Protein AF-A0AAU9NF54-F1 (afdb_monomer_lite)

Foldseek 3Di:
DDDDDDDDDDDDDDDDDDDDDDDDPCVVVDPDDDPPPPDDDDPDPDDPVRVVVVVVVVVVVVVVVCVVVVNDPCVCVDPVNVVVVVVDVVVPPPDDPDDPVRCVPPVVVVVVVVVVVVVVVVVVCCVPPVVVLVVLVVCLVCLVVVLVCLPDPVNVPDPLCPDPVVVVVNVLSPDPPPNSVVSVLSNLLCVLVVVLVCLVPPPPAPNLLCNVVSLVVSLVSSCVSVVNPCVSCVVVVVVSVVCCVPPPDALSSLLSPLQQLVQLVDPPHDPPVSSVVSNVVCCVVPHDPVVSVVVVVVSVCSSVCHDPSVDPVNVVCSVPDHPPDD

Structure (mmCIF, N/CA/C/O backbone):
data_AF-A0AAU9NF54-F1
#
_entry.id   AF-A0AAU9NF54-F1
#
loop_
_atom_site.group_PDB
_atom_site.id
_atom_site.type_symbol
_atom_site.label_atom_id
_atom_site.label_alt_id
_atom_site.label_comp_id
_atom_site.label_asym_id
_atom_site.label_entity_id
_atom_site.label_seq_id
_atom_site.pdbx_PDB_ins_code
_atom_site.Cartn_x
_atom_site.Cartn_y
_atom_site.Cartn_z
_atom_site.occupancy
_atom_site.B_iso_or_equiv
_atom_site.auth_seq_id
_atom_site.auth_comp_id
_atom_site.auth_asym_id
_atom_site.auth_atom_id
_atom_site.pdbx_PDB_model_num
ATOM 1 N N . MET A 1 1 ? 54.682 1.231 -80.381 1.00 36.25 1 MET A N 1
ATOM 2 C CA . MET A 1 1 ? 55.565 0.302 -81.114 1.00 36.25 1 MET A CA 1
ATOM 3 C C . MET A 1 1 ? 56.529 -0.305 -80.118 1.00 36.25 1 MET A C 1
ATOM 5 O O . MET A 1 1 ? 57.012 0.402 -79.247 1.00 36.25 1 MET A O 1
ATOM 9 N N . SER A 1 2 ? 56.650 -1.621 -80.204 1.00 30.70 2 SER A N 1
ATOM 10 C CA . SER A 1 2 ? 57.245 -2.558 -79.255 1.00 30.70 2 SER A CA 1
ATOM 11 C C . SER A 1 2 ? 58.690 -2.253 -78.864 1.00 30.70 2 SER A C 1
ATOM 13 O O . SER A 1 2 ? 59.442 -1.744 -79.685 1.00 30.70 2 SER A O 1
ATOM 15 N N . ASN A 1 3 ? 59.094 -2.695 -77.668 1.00 27.20 3 ASN A N 1
ATOM 16 C CA . ASN A 1 3 ? 60.349 -3.428 -77.522 1.00 27.20 3 ASN A CA 1
ATOM 17 C C . ASN A 1 3 ? 60.327 -4.381 -76.323 1.00 27.20 3 ASN A C 1
ATOM 19 O O . ASN A 1 3 ? 59.821 -4.070 -75.248 1.00 27.20 3 ASN A O 1
ATOM 23 N N . ASN A 1 4 ? 60.857 -5.568 -76.600 1.00 28.16 4 ASN A N 1
ATOM 24 C CA . ASN A 1 4 ? 60.892 -6.772 -75.786 1.00 28.16 4 ASN A CA 1
ATOM 25 C C . ASN A 1 4 ? 62.212 -6.871 -74.990 1.00 28.16 4 ASN A C 1
ATOM 27 O O . ASN A 1 4 ? 63.266 -6.493 -75.492 1.00 28.16 4 ASN A O 1
ATOM 31 N N . THR A 1 5 ? 62.106 -7.503 -73.813 1.00 31.62 5 THR A N 1
ATOM 32 C CA . THR A 1 5 ? 63.037 -8.476 -73.182 1.00 31.62 5 THR A CA 1
ATOM 33 C C . THR A 1 5 ? 64.440 -8.045 -72.713 1.00 31.62 5 THR A C 1
ATOM 35 O O . THR A 1 5 ? 65.327 -7.841 -73.529 1.00 31.62 5 THR A O 1
ATOM 38 N N . HIS A 1 6 ? 64.717 -8.103 -71.398 1.00 31.86 6 HIS A N 1
ATOM 39 C CA . HIS A 1 6 ? 65.200 -9.327 -70.721 1.00 31.86 6 HIS A CA 1
ATOM 40 C C . HIS A 1 6 ? 65.362 -9.167 -69.189 1.00 31.86 6 HIS A C 1
ATOM 42 O O . HIS A 1 6 ? 66.102 -8.328 -68.693 1.00 31.86 6 HIS A O 1
ATOM 48 N N . ASN A 1 7 ? 64.642 -10.042 -68.485 1.00 27.97 7 ASN A N 1
ATOM 49 C CA . ASN A 1 7 ? 64.881 -10.729 -67.208 1.00 27.97 7 ASN A CA 1
ATOM 50 C C . ASN A 1 7 ? 66.197 -10.483 -66.423 1.00 27.97 7 ASN A C 1
ATOM 52 O O . ASN A 1 7 ? 67.272 -10.832 -66.907 1.00 27.97 7 ASN A O 1
ATOM 56 N N . VAL A 1 8 ? 66.070 -10.122 -65.136 1.00 31.22 8 VAL A N 1
ATOM 57 C CA . VAL A 1 8 ? 66.923 -10.624 -64.037 1.00 31.22 8 VAL A CA 1
ATOM 58 C C . VAL A 1 8 ? 66.025 -10.956 -62.838 1.00 31.22 8 VAL A C 1
ATOM 60 O O . VAL A 1 8 ? 65.107 -10.215 -62.500 1.00 31.22 8 VAL A O 1
ATOM 63 N N . MET A 1 9 ? 66.286 -12.127 -62.259 1.00 28.69 9 MET A N 1
ATOM 64 C CA . MET A 1 9 ? 65.539 -12.814 -61.208 1.00 28.69 9 MET A CA 1
ATOM 65 C C . MET A 1 9 ? 65.470 -12.047 -59.880 1.00 28.69 9 MET A C 1
ATOM 67 O O . MET A 1 9 ? 66.444 -11.440 -59.445 1.00 28.69 9 MET A O 1
ATOM 71 N N . GLY A 1 10 ? 64.342 -12.200 -59.187 1.00 26.95 10 GLY A N 1
ATOM 72 C CA . GLY A 1 10 ? 64.149 -11.803 -57.795 1.00 26.95 10 GLY A CA 1
ATOM 73 C C . GLY A 1 10 ? 62.783 -12.271 -57.306 1.00 26.95 10 GLY A C 1
ATOM 74 O O . GLY A 1 10 ? 61.796 -11.554 -57.424 1.00 26.95 10 GLY A O 1
ATOM 75 N N . ALA A 1 11 ? 62.718 -13.515 -56.837 1.00 27.83 11 ALA A N 1
ATOM 76 C CA . ALA A 1 11 ? 61.522 -14.132 -56.283 1.00 27.83 11 ALA A CA 1
ATOM 77 C C . ALA A 1 11 ? 61.106 -13.470 -54.956 1.00 27.83 11 ALA A C 1
ATOM 79 O O . ALA A 1 11 ? 61.932 -13.344 -54.056 1.00 27.83 11 ALA A O 1
ATOM 80 N N . ASN A 1 12 ? 59.834 -13.070 -54.849 1.00 26.73 12 ASN A N 1
ATOM 81 C CA . ASN A 1 12 ? 58.909 -13.406 -53.752 1.00 26.73 12 ASN A CA 1
ATOM 82 C C . ASN A 1 12 ? 57.673 -12.496 -53.798 1.00 26.73 12 ASN A C 1
ATOM 84 O O . ASN A 1 12 ? 57.682 -11.366 -53.317 1.00 26.73 12 ASN A O 1
ATOM 88 N N . SER A 1 13 ? 56.581 -13.023 -54.352 1.00 28.31 13 SER A N 1
ATOM 89 C CA . SER A 1 13 ? 55.233 -12.482 -54.194 1.00 28.31 13 SER A CA 1
ATOM 90 C C . SER A 1 13 ? 54.514 -13.249 -53.083 1.00 28.31 13 SER A C 1
ATOM 92 O O . SER A 1 13 ? 54.152 -14.410 -53.274 1.00 28.31 13 SER A O 1
ATOM 94 N N . SER A 1 14 ? 54.286 -12.600 -51.945 1.00 28.20 14 SER A N 1
ATOM 95 C CA . SER A 1 14 ? 53.371 -13.080 -50.904 1.00 28.20 14 SER A CA 1
ATOM 96 C C . SER A 1 14 ? 51.984 -12.465 -51.131 1.00 28.20 14 SER A C 1
ATOM 98 O O . SER A 1 14 ? 51.883 -11.237 -51.113 1.00 28.20 14 SER A O 1
ATOM 100 N N . PRO A 1 15 ? 50.906 -13.250 -51.319 1.00 30.77 15 PRO A N 1
ATOM 101 C CA . PRO A 1 15 ? 49.547 -12.740 -51.216 1.00 30.77 15 PRO A CA 1
ATOM 102 C C . PRO A 1 15 ? 49.101 -12.690 -49.750 1.00 30.77 15 PRO A C 1
ATOM 104 O O . PRO A 1 15 ? 49.478 -13.518 -48.921 1.00 30.77 15 PRO A O 1
ATOM 107 N N . SER A 1 16 ? 48.280 -11.688 -49.454 1.00 31.77 16 SER A N 1
ATOM 108 C CA . SER A 1 16 ? 47.700 -11.368 -48.155 1.00 31.77 16 SER A CA 1
ATOM 109 C C . SER A 1 16 ? 46.808 -12.484 -47.601 1.00 31.77 16 SER A C 1
ATOM 111 O O . SER A 1 16 ? 45.851 -12.921 -48.239 1.00 31.77 16 SER A O 1
ATOM 113 N N . VAL A 1 17 ? 47.077 -12.899 -46.360 1.00 30.39 17 VAL A N 1
ATOM 114 C CA . VAL A 1 17 ? 46.200 -13.795 -45.596 1.00 30.39 17 VAL A CA 1
ATOM 115 C C . VAL A 1 17 ? 45.344 -12.968 -44.642 1.00 30.39 17 VAL A C 1
ATOM 117 O O . VAL A 1 17 ? 45.838 -12.284 -43.749 1.00 30.39 17 VAL A O 1
ATOM 120 N N . SER A 1 18 ? 44.034 -13.049 -44.867 1.00 29.16 18 SER A N 1
ATOM 121 C CA . SER A 1 18 ? 42.971 -12.600 -43.973 1.00 29.16 18 SER A CA 1
ATOM 122 C C . SER A 1 18 ? 43.059 -13.339 -42.634 1.00 29.16 18 SER A C 1
ATOM 124 O O . SER A 1 18 ? 42.965 -14.564 -42.583 1.00 29.16 18 SER A O 1
ATOM 126 N N . THR A 1 19 ? 43.213 -12.599 -41.539 1.00 33.84 19 THR A N 1
ATOM 127 C CA . THR A 1 19 ? 43.185 -13.125 -40.172 1.00 33.84 19 THR A CA 1
ATOM 128 C C . THR A 1 19 ? 41.742 -13.386 -39.728 1.00 33.84 19 THR A C 1
ATOM 130 O O . THR A 1 19 ? 41.138 -12.616 -38.984 1.00 33.84 19 THR A O 1
ATOM 133 N N . LYS A 1 20 ? 41.163 -14.503 -40.187 1.00 38.22 20 LYS A N 1
ATOM 134 C CA . LYS A 1 20 ? 40.018 -15.130 -39.510 1.00 38.22 20 LYS A CA 1
ATOM 135 C C . LYS A 1 20 ? 40.526 -15.883 -38.278 1.00 38.22 20 LYS A C 1
ATOM 137 O O . LYS A 1 20 ? 41.450 -16.677 -38.395 1.00 38.22 20 LYS A O 1
ATOM 142 N N . GLY A 1 21 ? 39.896 -15.587 -37.139 1.00 37.44 21 GLY A N 1
ATOM 143 C CA . GLY A 1 21 ? 39.980 -16.228 -35.820 1.00 37.44 21 GLY A CA 1
ATOM 144 C C . GLY A 1 21 ? 41.038 -17.313 -35.635 1.00 37.44 21 GLY A C 1
ATOM 145 O O . GLY A 1 21 ? 40.884 -18.428 -36.126 1.00 37.44 21 GLY A O 1
ATOM 146 N N . VAL A 1 22 ? 42.063 -16.993 -34.847 1.00 37.16 22 VAL A N 1
ATOM 147 C CA . VAL A 1 22 ? 43.011 -17.966 -34.299 1.00 37.16 22 VAL A CA 1
ATOM 148 C C . VAL A 1 22 ? 42.222 -18.964 -33.444 1.00 37.16 22 VAL A C 1
ATOM 150 O O . VAL A 1 22 ? 41.840 -18.658 -32.317 1.00 37.16 22 VAL A O 1
ATOM 153 N N . ARG A 1 23 ? 41.922 -20.133 -34.018 1.00 50.53 23 ARG A N 1
ATOM 154 C CA . ARG A 1 23 ? 41.426 -21.313 -33.299 1.00 50.53 23 ARG A CA 1
ATOM 155 C C . ARG A 1 23 ? 42.583 -21.902 -32.493 1.00 50.53 23 ARG A C 1
ATOM 157 O O . ARG A 1 23 ? 43.713 -21.947 -32.981 1.00 50.53 23 ARG A O 1
ATOM 164 N N . GLY A 1 24 ? 42.317 -22.261 -31.242 1.00 46.94 24 GLY A N 1
ATOM 165 C CA . GLY A 1 24 ? 43.344 -22.688 -30.295 1.00 46.94 24 GLY A CA 1
ATOM 166 C C . GLY A 1 24 ? 43.894 -24.078 -30.614 1.00 46.94 24 GLY A C 1
ATOM 167 O O . GLY A 1 24 ? 43.238 -24.896 -31.250 1.00 46.94 24 GLY A O 1
ATOM 168 N N . LEU A 1 25 ? 45.099 -24.367 -30.113 1.00 42.88 25 LEU A N 1
ATOM 169 C CA . LEU A 1 25 ? 45.828 -25.627 -30.329 1.00 42.88 25 LEU A CA 1
ATOM 170 C C . LEU A 1 25 ? 45.082 -26.884 -29.826 1.00 42.88 25 LEU A C 1
ATOM 172 O O . LEU A 1 25 ? 45.449 -27.999 -30.182 1.00 42.88 25 LEU A O 1
ATOM 176 N N . ILE A 1 26 ? 44.059 -26.705 -28.984 1.00 44.84 26 ILE A N 1
ATOM 177 C CA . ILE A 1 26 ? 43.291 -27.787 -28.357 1.00 44.84 26 ILE A CA 1
ATOM 178 C C . ILE A 1 26 ? 42.163 -28.310 -29.262 1.00 44.84 26 ILE A C 1
ATOM 180 O O . ILE A 1 26 ? 41.802 -29.480 -29.163 1.00 44.84 26 ILE A O 1
ATOM 184 N N . ASP A 1 27 ? 41.671 -27.486 -30.196 1.00 49.12 27 ASP A N 1
ATOM 185 C CA . ASP A 1 27 ? 40.554 -27.839 -31.087 1.00 49.12 27 ASP A CA 1
ATOM 186 C C . ASP A 1 27 ? 40.968 -28.862 -32.158 1.00 49.12 27 ASP A C 1
ATOM 188 O O . ASP A 1 27 ? 40.124 -29.538 -32.735 1.00 49.12 27 ASP A O 1
ATOM 192 N N . HIS A 1 28 ? 42.274 -29.023 -32.402 1.00 47.72 28 HIS A N 1
ATOM 193 C CA . HIS A 1 28 ? 42.807 -30.038 -33.317 1.00 47.72 28 HIS A CA 1
ATOM 194 C C . HIS A 1 28 ? 42.804 -31.458 -32.725 1.00 47.72 28 HIS A C 1
ATOM 196 O O . HIS A 1 28 ? 43.010 -32.421 -33.455 1.00 47.72 28 HIS A O 1
ATOM 202 N N . TYR A 1 29 ? 42.572 -31.594 -31.415 1.00 43.75 29 TYR A N 1
ATOM 203 C CA . TYR A 1 29 ? 42.553 -32.883 -30.712 1.00 43.75 29 TYR A CA 1
ATOM 204 C C . TYR A 1 29 ? 41.141 -33.351 -30.330 1.00 43.75 29 TYR A C 1
ATOM 206 O O . TYR A 1 29 ? 40.996 -34.436 -29.772 1.00 43.75 29 TYR A O 1
ATOM 214 N N . MET A 1 30 ? 40.108 -32.555 -30.624 1.00 39.78 30 MET A N 1
ATOM 215 C CA . MET A 1 30 ? 38.719 -32.799 -30.217 1.00 39.78 30 MET A CA 1
ATOM 216 C C . MET A 1 30 ? 37.770 -32.851 -31.424 1.00 39.78 30 MET A C 1
ATOM 218 O O . MET A 1 30 ? 36.677 -32.288 -31.390 1.00 39.78 30 MET A O 1
ATOM 222 N N . GLU A 1 31 ? 38.160 -33.531 -32.505 1.00 41.22 31 GLU A N 1
ATOM 223 C CA . GLU A 1 31 ? 37.186 -33.924 -33.528 1.00 41.22 31 GLU A CA 1
ATOM 224 C C . GLU A 1 31 ? 36.331 -35.073 -32.977 1.00 41.22 31 GLU A C 1
ATOM 226 O O . GLU A 1 31 ? 36.715 -36.241 -33.004 1.00 41.22 31 GLU A O 1
ATOM 231 N N . ILE A 1 32 ? 35.169 -34.727 -32.420 1.00 43.75 32 ILE A N 1
ATOM 232 C CA . ILE A 1 32 ? 34.117 -35.695 -32.104 1.00 43.75 32 ILE A CA 1
ATOM 233 C C . ILE A 1 32 ? 33.455 -36.075 -33.438 1.00 43.75 32 ILE A C 1
ATOM 235 O O . ILE A 1 32 ? 32.948 -35.178 -34.117 1.00 43.75 32 ILE A O 1
ATOM 239 N N . PRO A 1 33 ? 33.432 -37.359 -33.838 1.00 37.03 33 PRO A N 1
ATOM 240 C CA . PRO A 1 33 ? 32.727 -37.772 -35.043 1.00 37.03 33 PRO A CA 1
ATOM 241 C C . PRO A 1 33 ? 31.233 -37.477 -34.880 1.00 37.03 33 PRO A C 1
ATOM 243 O O . PRO A 1 33 ? 30.594 -37.969 -33.949 1.00 37.03 33 PRO A O 1
ATOM 246 N N . LEU A 1 34 ? 30.678 -36.656 -35.770 1.00 38.72 34 LEU A N 1
ATOM 247 C CA . LEU A 1 34 ? 29.236 -36.586 -35.963 1.00 38.72 34 LEU A CA 1
ATOM 248 C C . LEU A 1 34 ? 28.841 -37.848 -36.738 1.00 38.72 34 LEU A C 1
ATOM 250 O O . LEU A 1 34 ? 29.147 -37.961 -37.923 1.00 38.72 34 LEU A O 1
ATOM 254 N N . ASP A 1 35 ? 28.216 -38.812 -36.062 1.00 40.09 35 ASP A N 1
ATOM 255 C CA . ASP A 1 35 ? 27.581 -39.946 -36.734 1.00 40.09 35 ASP A CA 1
ATOM 256 C C . ASP A 1 35 ? 26.364 -39.429 -37.523 1.00 40.09 35 ASP A C 1
ATOM 258 O O . ASP A 1 35 ? 25.290 -39.195 -36.963 1.00 40.09 35 ASP A O 1
ATOM 262 N N . ASP A 1 36 ? 26.534 -39.243 -38.833 1.00 43.06 36 ASP A N 1
ATOM 263 C CA . ASP A 1 36 ? 25.439 -39.063 -39.792 1.00 43.06 36 ASP A CA 1
ATOM 264 C C . ASP A 1 36 ? 24.719 -40.412 -39.992 1.00 43.06 36 ASP A C 1
ATOM 266 O O . ASP A 1 36 ? 24.946 -41.131 -40.966 1.00 43.06 36 ASP A O 1
ATOM 270 N N . ASP A 1 37 ? 23.837 -40.786 -39.061 1.00 43.91 37 ASP A N 1
ATOM 271 C CA . ASP A 1 37 ? 22.961 -41.950 -39.240 1.00 43.91 37 ASP A CA 1
ATOM 272 C C . ASP A 1 37 ? 21.717 -41.554 -40.058 1.00 43.91 37 ASP A C 1
ATOM 274 O O . ASP A 1 37 ? 20.646 -41.234 -39.533 1.00 43.91 37 ASP A O 1
ATOM 278 N N . GLN A 1 38 ? 21.856 -41.555 -41.387 1.00 42.25 38 GLN A N 1
ATOM 279 C CA . GLN A 1 38 ? 20.732 -41.522 -42.330 1.00 42.25 38 GLN A CA 1
ATOM 280 C C . GLN A 1 38 ? 20.051 -42.900 -42.395 1.00 42.25 38 GLN A C 1
ATOM 282 O O . GLN A 1 38 ? 20.120 -43.616 -43.392 1.00 42.25 38 GLN A O 1
ATOM 287 N N . GLY A 1 39 ? 19.361 -43.272 -41.317 1.00 38.94 39 GLY A N 1
ATOM 288 C CA . GLY A 1 39 ? 18.521 -44.466 -41.242 1.00 38.94 39 GLY A CA 1
ATOM 289 C C . GLY A 1 39 ? 17.032 -44.126 -41.334 1.00 38.94 39 GLY A C 1
ATOM 290 O O . GLY A 1 39 ? 16.445 -43.560 -40.410 1.00 38.94 39 GLY A O 1
ATOM 291 N N . THR A 1 40 ? 16.372 -44.503 -42.431 1.00 38.41 40 THR A N 1
ATOM 292 C CA . THR A 1 40 ? 14.911 -44.405 -42.584 1.00 38.41 40 THR A CA 1
ATOM 293 C C . THR A 1 40 ? 14.222 -45.399 -41.639 1.00 38.41 40 THR A C 1
ATOM 295 O O . THR A 1 40 ? 13.995 -46.552 -41.987 1.00 38.41 40 THR A O 1
ATOM 298 N N . ILE A 1 41 ? 13.885 -44.982 -40.414 1.00 44.88 41 ILE A N 1
ATOM 299 C CA . ILE A 1 41 ? 13.105 -45.827 -39.496 1.00 44.88 41 ILE A CA 1
ATOM 300 C C . ILE A 1 41 ? 11.622 -45.694 -39.854 1.00 44.88 41 ILE A C 1
ATOM 302 O O . ILE A 1 41 ? 10.988 -44.689 -39.511 1.00 44.88 41 ILE A O 1
ATOM 306 N N . THR A 1 42 ? 11.087 -46.715 -40.529 1.00 40.34 42 THR A N 1
ATOM 307 C CA . THR A 1 42 ? 9.651 -47.019 -40.606 1.00 40.34 42 THR A CA 1
ATOM 308 C C . THR A 1 42 ? 9.085 -47.222 -39.202 1.00 40.34 42 THR A C 1
ATOM 310 O O . THR A 1 42 ? 9.768 -47.754 -38.330 1.00 40.34 42 THR A O 1
ATOM 313 N N . VAL A 1 43 ? 7.841 -46.790 -38.973 1.00 46.62 43 VAL A N 1
ATOM 314 C CA . VAL A 1 43 ? 7.153 -46.850 -37.670 1.00 46.62 43 VAL A CA 1
ATOM 315 C C . VAL A 1 43 ? 6.850 -48.306 -37.278 1.00 46.62 43 VAL A C 1
ATOM 317 O O . VAL A 1 43 ? 5.715 -48.767 -37.345 1.00 46.62 43 VAL A O 1
ATOM 320 N N . GLU A 1 44 ? 7.867 -49.055 -36.863 1.00 49.91 44 GLU A N 1
ATOM 321 C CA . GLU A 1 44 ? 7.702 -50.273 -36.073 1.00 49.91 44 GLU A CA 1
ATOM 322 C C . GLU A 1 44 ? 7.588 -49.889 -34.593 1.00 49.91 44 GLU A C 1
ATOM 324 O O . GLU A 1 44 ? 8.333 -49.046 -34.088 1.00 49.91 44 GLU A O 1
ATOM 329 N N . LYS A 1 45 ? 6.631 -50.490 -33.872 1.00 53.81 45 LYS A N 1
ATOM 330 C CA . LYS A 1 45 ? 6.429 -50.236 -32.437 1.00 53.81 45 LYS A CA 1
ATOM 331 C C . LYS A 1 45 ? 7.716 -50.552 -31.662 1.00 53.81 45 LYS A C 1
ATOM 333 O O . LYS A 1 45 ? 8.115 -51.706 -31.533 1.00 53.81 45 LYS A O 1
ATOM 338 N N . MET A 1 46 ? 8.348 -49.508 -31.131 1.00 62.19 46 MET A N 1
ATOM 339 C CA . MET A 1 46 ? 9.632 -49.583 -30.438 1.00 62.19 46 MET A CA 1
ATOM 340 C C . MET A 1 46 ? 9.515 -50.377 -29.127 1.00 62.19 46 MET A C 1
ATOM 342 O O . MET A 1 46 ? 8.671 -50.086 -28.282 1.00 62.19 46 MET A O 1
ATOM 346 N N . THR A 1 47 ? 10.378 -51.378 -28.934 1.00 66.31 47 THR A N 1
ATOM 347 C CA . THR A 1 47 ? 10.434 -52.159 -27.683 1.00 66.31 47 THR A CA 1
ATOM 348 C C . THR A 1 47 ? 10.829 -51.276 -26.483 1.00 66.31 47 THR A C 1
ATOM 350 O O . THR A 1 47 ? 11.645 -50.366 -26.669 1.00 66.31 47 THR A O 1
ATOM 353 N N . PRO A 1 48 ? 10.379 -51.569 -25.244 1.00 66.56 48 PRO A N 1
ATOM 354 C CA . PRO A 1 48 ? 10.683 -50.755 -24.057 1.00 66.56 48 PRO A CA 1
ATOM 355 C C . PRO A 1 48 ? 12.182 -50.533 -23.788 1.00 66.56 48 PRO A C 1
ATOM 357 O O . PRO A 1 48 ? 12.580 -49.453 -23.352 1.00 66.56 48 PRO A O 1
ATOM 360 N N . ALA A 1 49 ? 13.029 -51.525 -24.088 1.00 68.06 49 ALA A N 1
ATOM 361 C CA . ALA A 1 49 ? 14.481 -51.424 -23.926 1.00 68.06 49 ALA A CA 1
ATOM 362 C C . ALA A 1 49 ? 15.105 -50.398 -24.892 1.00 68.06 49 ALA A C 1
ATOM 364 O O . ALA A 1 49 ? 15.828 -49.503 -24.456 1.00 68.06 49 ALA A O 1
ATOM 365 N N . LYS A 1 50 ? 14.738 -50.455 -26.181 1.00 73.00 50 LYS A N 1
ATOM 366 C CA . LYS A 1 50 ? 15.166 -49.478 -27.199 1.00 73.00 50 LYS A CA 1
ATOM 367 C C . LYS A 1 50 ? 14.627 -48.070 -26.916 1.00 73.00 50 LYS A C 1
ATOM 369 O O . LYS A 1 50 ? 15.328 -47.089 -27.136 1.00 73.00 50 LYS A O 1
ATOM 374 N N . ALA A 1 51 ? 13.414 -47.958 -26.365 1.00 75.44 51 ALA A N 1
ATOM 375 C CA . ALA A 1 51 ? 12.837 -46.681 -25.933 1.00 75.44 51 ALA A CA 1
ATOM 376 C C . ALA A 1 51 ? 13.629 -46.019 -24.800 1.00 75.44 51 ALA A C 1
ATOM 378 O O . ALA A 1 51 ? 13.892 -44.816 -24.847 1.00 75.44 51 ALA A O 1
ATOM 379 N N . LYS A 1 52 ? 14.060 -46.806 -23.810 1.00 80.25 52 LYS A N 1
ATOM 380 C CA . LYS A 1 52 ? 14.910 -46.320 -22.719 1.00 80.25 52 LYS A CA 1
ATOM 381 C C . LYS A 1 52 ? 16.279 -45.866 -23.226 1.00 80.25 52 LYS A C 1
ATOM 383 O O . LYS A 1 52 ? 16.764 -44.821 -22.806 1.00 80.25 52 LYS A O 1
ATOM 388 N N . GLU A 1 53 ? 16.880 -46.621 -24.139 1.00 84.12 53 GLU A N 1
ATOM 389 C CA . GLU A 1 53 ? 18.176 -46.278 -24.725 1.00 84.12 53 GLU A CA 1
ATOM 390 C C . GLU A 1 53 ? 18.111 -44.992 -25.558 1.00 84.12 53 GLU A C 1
ATOM 392 O O . GLU A 1 53 ? 18.906 -44.079 -25.343 1.00 84.12 53 GLU A O 1
ATOM 397 N N . HIS A 1 54 ? 17.110 -44.865 -26.433 1.00 81.00 54 HIS A N 1
ATOM 398 C CA . HIS A 1 54 ? 16.892 -43.651 -27.220 1.00 81.00 54 HIS A CA 1
ATOM 399 C C . HIS A 1 54 ? 16.648 -42.431 -26.323 1.00 81.00 54 HIS A C 1
ATOM 401 O O . HIS A 1 54 ? 17.225 -41.367 -26.538 1.00 81.00 54 HIS A O 1
ATOM 407 N N . ARG A 1 55 ? 15.839 -42.586 -25.265 1.00 88.00 55 ARG A N 1
ATOM 408 C CA . ARG A 1 55 ? 15.632 -41.532 -24.264 1.00 88.00 55 ARG A CA 1
ATOM 409 C C . ARG A 1 55 ? 16.950 -41.115 -23.612 1.00 88.00 55 ARG A C 1
ATOM 411 O O . ARG A 1 55 ? 17.183 -39.925 -23.444 1.00 88.00 55 ARG A O 1
ATOM 418 N N . ASN A 1 56 ? 17.799 -42.072 -23.243 1.00 91.31 56 ASN A N 1
ATOM 419 C CA . ASN A 1 56 ? 19.079 -41.771 -22.610 1.00 91.31 56 ASN A CA 1
ATOM 420 C C . ASN A 1 56 ? 20.000 -40.970 -23.536 1.00 91.31 56 ASN A C 1
ATOM 422 O O . ASN A 1 56 ? 20.619 -40.025 -23.061 1.00 91.31 56 ASN A O 1
ATOM 426 N N . ARG A 1 57 ? 20.047 -41.293 -24.836 1.00 90.06 57 ARG A N 1
ATOM 427 C CA . ARG A 1 57 ? 20.828 -40.521 -25.820 1.00 90.06 57 ARG A CA 1
ATOM 428 C C . ARG A 1 57 ? 20.349 -39.069 -25.903 1.00 90.06 57 ARG A C 1
ATOM 430 O O . ARG A 1 57 ? 21.137 -38.164 -25.667 1.00 90.06 57 ARG A O 1
ATOM 437 N N . VAL A 1 58 ? 19.041 -38.854 -26.069 1.00 89.94 58 VAL A N 1
ATOM 438 C CA . VAL A 1 58 ? 18.450 -37.501 -26.088 1.00 89.94 58 VAL A CA 1
ATOM 439 C C . VAL A 1 58 ? 18.749 -36.734 -24.793 1.00 89.94 58 VAL A C 1
ATOM 441 O O . VAL A 1 58 ? 19.106 -35.559 -24.827 1.00 89.94 58 VAL A O 1
ATOM 444 N N . CYS A 1 59 ? 18.634 -37.387 -23.632 1.00 92.94 59 CYS A N 1
ATOM 445 C CA . CYS A 1 59 ? 18.960 -36.757 -22.353 1.00 92.94 59 CYS A CA 1
ATOM 446 C C . CYS A 1 59 ? 20.450 -36.403 -22.221 1.00 92.94 59 CYS A C 1
ATOM 448 O O . CYS A 1 59 ? 20.761 -35.387 -21.600 1.00 92.94 59 CYS A O 1
ATOM 450 N N . LEU A 1 60 ? 21.359 -37.206 -22.784 1.00 94.19 60 LEU A N 1
ATOM 451 C CA . LEU A 1 60 ? 22.792 -36.902 -22.798 1.00 94.19 60 LEU A CA 1
ATOM 452 C C . LEU A 1 60 ? 23.094 -35.669 -23.652 1.00 94.19 60 LEU A C 1
ATOM 454 O O . LEU A 1 60 ? 23.848 -34.812 -23.200 1.00 94.19 60 LEU A O 1
ATOM 458 N N . ASP A 1 61 ? 22.477 -35.537 -24.826 1.00 94.25 61 ASP A N 1
ATOM 459 C CA . ASP A 1 61 ? 22.695 -34.378 -25.704 1.00 94.25 61 ASP A CA 1
ATOM 460 C C . ASP A 1 61 ? 22.133 -33.086 -25.099 1.00 94.25 61 ASP A C 1
ATOM 462 O O . ASP A 1 61 ? 22.788 -32.043 -25.122 1.00 94.25 61 ASP A O 1
ATOM 466 N N . ILE A 1 62 ? 20.968 -33.166 -24.445 1.00 94.12 62 ILE A N 1
ATOM 467 C CA . ILE A 1 62 ? 20.443 -32.063 -23.627 1.00 94.12 62 ILE A CA 1
ATOM 468 C C . ILE A 1 62 ? 21.443 -31.701 -22.519 1.00 94.12 62 ILE A C 1
ATOM 470 O O . ILE A 1 62 ? 21.745 -30.525 -22.330 1.00 94.12 62 ILE A O 1
ATOM 474 N N . GLY A 1 63 ? 21.976 -32.693 -21.799 1.00 92.38 63 GLY A N 1
ATOM 475 C CA . GLY A 1 63 ? 22.961 -32.473 -20.738 1.00 92.38 63 GLY A CA 1
ATOM 476 C C . GLY A 1 63 ? 24.235 -31.790 -21.242 1.00 92.38 63 GLY A C 1
ATOM 477 O O . GLY A 1 63 ? 24.678 -30.812 -20.643 1.00 92.38 63 GLY A O 1
ATOM 478 N N . ARG A 1 64 ? 24.781 -32.240 -22.379 1.00 95.94 64 ARG A N 1
ATOM 479 C CA . ARG A 1 64 ? 25.945 -31.617 -23.034 1.00 95.94 64 ARG A CA 1
ATOM 480 C C . ARG A 1 64 ? 25.694 -30.150 -23.358 1.00 95.94 64 ARG A C 1
ATOM 482 O O . ARG A 1 64 ? 26.502 -29.312 -22.978 1.00 95.94 64 ARG A O 1
ATOM 489 N N . CYS A 1 65 ? 24.536 -29.830 -23.937 1.00 93.25 65 CYS A N 1
ATOM 490 C CA . CYS A 1 65 ? 24.151 -28.448 -24.221 1.00 93.25 65 CYS A CA 1
ATOM 491 C C . CYS A 1 65 ? 24.155 -27.569 -22.955 1.00 93.25 65 CYS A C 1
ATOM 493 O O . CYS A 1 65 ? 24.645 -26.439 -22.996 1.00 93.25 65 CYS A O 1
ATOM 495 N N . PHE A 1 66 ? 23.676 -28.089 -21.815 1.00 92.81 66 PHE A N 1
ATOM 496 C CA . PHE A 1 66 ? 23.732 -27.374 -20.533 1.00 92.81 66 PHE A CA 1
ATOM 497 C C . PHE A 1 66 ? 25.163 -27.116 -20.068 1.00 92.81 66 PHE A C 1
ATOM 499 O O . PHE A 1 66 ? 25.466 -26.003 -19.638 1.00 92.81 66 PHE A O 1
ATOM 506 N N . TYR A 1 67 ? 26.034 -28.120 -20.155 1.00 89.94 67 TYR A N 1
ATOM 507 C CA . TYR A 1 67 ? 27.420 -27.997 -19.710 1.00 89.94 67 TYR A CA 1
ATOM 508 C C . TYR A 1 67 ? 28.232 -27.050 -20.600 1.00 89.94 67 TYR A C 1
ATOM 510 O O . TYR A 1 67 ? 28.940 -26.193 -20.079 1.00 89.94 67 TYR A O 1
ATOM 518 N N . GLU A 1 68 ? 28.090 -27.156 -21.921 1.00 91.94 68 GLU A N 1
ATOM 519 C CA . GLU A 1 68 ? 28.835 -26.343 -22.890 1.00 91.94 68 GLU A CA 1
ATOM 520 C C . GLU A 1 68 ? 28.434 -24.865 -22.854 1.00 91.94 68 GLU A C 1
ATOM 522 O O . GLU A 1 68 ? 29.290 -23.991 -22.965 1.00 91.94 68 GLU A O 1
ATOM 527 N N . ASN A 1 69 ? 27.145 -24.572 -22.651 1.00 86.94 69 ASN A N 1
ATOM 528 C CA . ASN A 1 69 ? 26.627 -23.200 -22.634 1.00 86.94 69 ASN A CA 1
ATOM 529 C C . ASN A 1 69 ? 26.502 -22.615 -21.217 1.00 86.94 69 ASN A C 1
ATOM 531 O O . ASN A 1 69 ? 25.944 -21.532 -21.049 1.00 86.94 69 ASN A O 1
ATOM 535 N N . GLY A 1 70 ? 26.984 -23.328 -20.191 1.00 86.75 70 GLY A N 1
ATOM 536 C CA . GLY A 1 70 ? 26.937 -22.871 -18.800 1.00 86.75 70 GLY A CA 1
ATOM 537 C C . GLY A 1 70 ? 25.517 -22.621 -18.279 1.00 86.75 70 GLY A C 1
ATOM 538 O O . GLY A 1 70 ? 25.301 -21.688 -17.507 1.00 86.75 70 GLY A O 1
ATOM 539 N N . MET A 1 71 ? 24.534 -23.418 -18.711 1.00 86.31 71 MET A N 1
ATOM 540 C CA . MET A 1 71 ? 23.135 -23.239 -18.319 1.00 86.31 71 MET A CA 1
ATOM 541 C C . MET A 1 71 ? 22.880 -23.749 -16.889 1.00 86.31 71 MET A C 1
ATOM 543 O O . MET A 1 71 ? 23.162 -24.913 -16.590 1.00 86.31 71 MET A O 1
ATOM 547 N N . PRO A 1 72 ? 22.287 -22.927 -16.002 1.00 85.38 72 PRO A N 1
ATOM 548 C CA . PRO A 1 72 ? 21.866 -23.363 -14.672 1.00 85.38 72 PRO A CA 1
ATOM 549 C C . PRO A 1 72 ? 20.890 -24.554 -14.695 1.00 85.38 72 PRO A C 1
ATOM 551 O O . PRO A 1 72 ? 19.929 -24.577 -15.464 1.00 85.38 72 PRO A O 1
ATOM 554 N N . PHE A 1 73 ? 21.074 -25.534 -13.800 1.00 89.12 73 PHE A N 1
ATOM 555 C CA . PHE A 1 73 ? 20.251 -26.758 -13.784 1.00 89.12 73 PHE A CA 1
ATOM 556 C C . PHE A 1 73 ? 18.770 -26.525 -13.466 1.00 89.12 73 PHE A C 1
ATOM 558 O O . PHE A 1 73 ? 17.925 -27.320 -13.872 1.00 89.12 73 PHE A O 1
ATOM 565 N N . ASN A 1 74 ? 18.426 -25.426 -12.791 1.00 87.12 74 ASN A N 1
ATOM 566 C CA . ASN A 1 74 ? 17.031 -25.060 -12.539 1.00 87.12 74 ASN A CA 1
ATOM 567 C C . ASN A 1 74 ? 16.245 -24.775 -13.835 1.00 87.12 74 ASN A C 1
ATOM 569 O O . ASN A 1 74 ? 15.021 -24.904 -13.824 1.00 87.12 74 ASN A O 1
ATOM 573 N N . ILE A 1 75 ? 16.917 -24.464 -14.955 1.00 89.50 75 ILE A N 1
ATOM 574 C CA . ILE A 1 75 ? 16.273 -24.292 -16.267 1.00 89.50 75 ILE A CA 1
ATOM 575 C C . ILE A 1 75 ? 15.549 -25.570 -16.694 1.00 89.50 75 ILE A C 1
ATOM 577 O O . ILE A 1 75 ? 14.451 -25.473 -17.239 1.00 89.50 75 ILE A O 1
ATOM 581 N N . ALA A 1 76 ? 16.091 -26.756 -16.389 1.00 89.75 76 ALA A N 1
ATOM 582 C CA . ALA A 1 76 ? 15.473 -28.034 -16.752 1.00 89.75 76 ALA A CA 1
ATOM 583 C C . ALA A 1 76 ? 14.083 -28.235 -16.116 1.00 89.75 76 ALA A C 1
ATOM 585 O O . ALA A 1 76 ? 13.250 -28.963 -16.654 1.00 89.75 76 ALA A O 1
ATOM 586 N N . SER A 1 77 ? 13.822 -27.556 -14.997 1.00 90.31 77 SER A N 1
ATOM 587 C CA . SER A 1 77 ? 12.533 -27.564 -14.298 1.00 90.31 77 SER A CA 1
ATOM 588 C C . SER A 1 77 ? 11.613 -26.412 -14.716 1.00 90.31 77 SER A C 1
ATOM 590 O O . SER A 1 77 ? 10.474 -26.344 -14.257 1.00 90.31 77 SER A O 1
ATOM 592 N N . SER A 1 78 ? 12.082 -25.484 -15.555 1.00 89.88 78 SER A N 1
ATOM 593 C CA . SER A 1 78 ? 11.287 -24.328 -15.968 1.00 89.88 78 SER A CA 1
ATOM 594 C C . SER A 1 78 ? 10.158 -24.737 -16.929 1.00 89.88 78 SER A C 1
ATOM 596 O O . SER A 1 78 ? 10.372 -25.569 -17.819 1.00 89.88 78 SER A O 1
ATOM 598 N N . PRO A 1 79 ? 8.962 -24.125 -16.831 1.00 92.50 79 PRO A N 1
ATOM 599 C CA . PRO A 1 79 ? 7.877 -24.380 -17.780 1.00 92.50 79 PRO A CA 1
ATOM 600 C C . PRO A 1 79 ? 8.275 -24.107 -19.236 1.00 92.50 79 PRO A C 1
ATOM 602 O O . PRO A 1 79 ? 7.862 -24.842 -20.131 1.00 92.50 79 PRO A O 1
ATOM 605 N N . ALA A 1 80 ? 9.115 -23.093 -19.472 1.00 89.75 80 ALA A N 1
ATOM 606 C CA . ALA A 1 80 ? 9.625 -22.750 -20.797 1.00 89.75 80 ALA A CA 1
ATOM 607 C C . ALA A 1 80 ? 10.448 -23.894 -21.408 1.00 89.75 80 ALA A C 1
ATOM 609 O O . ALA A 1 80 ? 10.207 -24.281 -22.550 1.00 89.75 80 ALA A O 1
ATOM 610 N N . PHE A 1 81 ? 11.354 -24.497 -20.632 1.00 93.88 81 PHE A N 1
ATOM 611 C CA . PHE A 1 81 ? 12.151 -25.636 -21.085 1.00 93.88 81 PHE A CA 1
ATOM 612 C C . PHE A 1 81 ? 11.286 -26.872 -21.368 1.00 93.88 81 PHE A C 1
ATOM 614 O O . PHE A 1 81 ? 11.428 -27.508 -22.413 1.00 93.88 81 PHE A O 1
ATOM 621 N N . VAL A 1 82 ? 10.334 -27.186 -20.482 1.00 93.44 82 VAL A N 1
ATOM 622 C CA . VAL A 1 82 ? 9.400 -28.309 -20.680 1.00 93.44 82 VAL A CA 1
ATOM 623 C C . VAL A 1 82 ? 8.556 -28.108 -21.941 1.00 93.44 82 VAL A C 1
ATOM 625 O O . VAL A 1 82 ? 8.376 -29.046 -22.722 1.00 93.44 82 VAL A O 1
ATOM 628 N N . ASN A 1 83 ? 8.061 -26.889 -22.166 1.00 92.81 83 ASN A N 1
ATOM 629 C CA . ASN A 1 83 ? 7.294 -26.548 -23.360 1.00 92.81 83 ASN A CA 1
ATOM 630 C C . ASN A 1 83 ? 8.156 -26.608 -24.623 1.00 92.81 83 ASN A C 1
ATOM 632 O O . ASN A 1 83 ? 7.694 -27.146 -25.622 1.00 92.81 83 ASN A O 1
ATOM 636 N N . MET A 1 84 ? 9.406 -26.142 -24.575 1.00 95.12 84 MET A N 1
ATOM 637 C CA . MET A 1 84 ? 10.351 -26.259 -25.687 1.00 95.12 84 MET A CA 1
ATOM 638 C C . MET A 1 84 ? 10.547 -27.725 -26.090 1.00 95.12 84 MET A C 1
ATOM 640 O O . MET A 1 84 ? 10.328 -28.072 -27.247 1.00 95.12 84 MET A O 1
ATOM 644 N N . VAL A 1 85 ? 10.884 -28.605 -25.139 1.00 93.81 85 VAL A N 1
ATOM 645 C CA . VAL A 1 85 ? 11.084 -30.041 -25.411 1.00 93.81 85 VAL A CA 1
ATOM 646 C C . VAL A 1 85 ? 9.805 -30.685 -25.956 1.00 93.81 85 VAL A C 1
ATOM 648 O O . VAL A 1 85 ? 9.864 -31.468 -26.904 1.00 93.81 85 VAL A O 1
ATOM 651 N N . ARG A 1 86 ? 8.638 -30.330 -25.404 1.00 92.56 86 ARG A N 1
ATOM 652 C CA . ARG A 1 86 ? 7.338 -30.810 -25.894 1.00 92.56 86 ARG A CA 1
ATOM 653 C C . ARG A 1 86 ? 7.065 -30.350 -27.327 1.00 92.56 86 ARG A C 1
ATOM 655 O O . ARG A 1 86 ? 6.653 -31.165 -28.143 1.00 92.56 86 ARG A O 1
ATOM 662 N N . SER A 1 87 ? 7.299 -29.078 -27.639 1.00 93.12 87 SER A N 1
ATOM 663 C CA . SER A 1 87 ? 7.081 -28.514 -28.974 1.00 93.12 87 SER A CA 1
ATOM 664 C C . SER A 1 87 ? 8.022 -29.123 -30.009 1.00 93.12 87 SER A C 1
ATOM 666 O O . SER A 1 87 ? 7.567 -29.474 -31.093 1.00 93.12 87 SER A O 1
ATOM 668 N N . ILE A 1 88 ? 9.297 -29.330 -29.659 1.00 93.38 88 ILE A N 1
ATOM 669 C CA . ILE A 1 88 ? 10.263 -30.048 -30.506 1.00 93.38 88 ILE A CA 1
ATOM 670 C C . ILE A 1 88 ? 9.768 -31.476 -30.772 1.00 93.38 88 ILE A C 1
ATOM 672 O O . ILE A 1 88 ? 9.707 -31.906 -31.922 1.00 93.38 88 ILE A O 1
ATOM 676 N N . GLY A 1 89 ? 9.350 -32.193 -29.723 1.00 89.00 89 GLY A N 1
ATOM 677 C CA . GLY A 1 89 ? 8.814 -33.550 -29.853 1.00 89.00 89 GLY A CA 1
ATOM 678 C C . GLY A 1 89 ? 7.539 -33.630 -30.700 1.00 89.00 89 GLY A C 1
ATOM 679 O O . GLY A 1 89 ? 7.386 -34.570 -31.475 1.00 89.00 89 GLY A O 1
ATOM 680 N N . ASN A 1 90 ? 6.652 -32.638 -30.585 1.00 90.94 90 ASN A N 1
ATOM 681 C CA . ASN A 1 90 ? 5.411 -32.551 -31.359 1.00 90.94 90 ASN A CA 1
ATOM 682 C C . ASN A 1 90 ? 5.648 -32.183 -32.828 1.00 90.94 90 ASN A C 1
ATOM 684 O O . ASN A 1 90 ? 4.889 -32.631 -33.683 1.00 90.94 90 ASN A O 1
ATOM 688 N N . TYR A 1 91 ? 6.663 -31.363 -33.118 1.00 91.94 91 TYR A N 1
ATOM 689 C CA . TYR A 1 91 ? 7.038 -31.035 -34.493 1.00 91.94 91 TYR A CA 1
ATOM 690 C C . TYR A 1 91 ? 7.548 -32.283 -35.226 1.00 91.94 91 TYR A C 1
ATOM 692 O O . TYR A 1 91 ? 7.143 -32.550 -36.354 1.00 91.94 91 TYR A O 1
ATOM 700 N N . GLY A 1 92 ? 8.380 -33.085 -34.554 1.00 87.44 92 GLY A N 1
ATOM 701 C CA . GLY A 1 92 ? 8.910 -34.337 -35.086 1.00 87.44 92 GLY A CA 1
ATOM 702 C C . GLY A 1 92 ? 10.255 -34.174 -35.798 1.00 87.44 92 GLY A C 1
ATOM 703 O O . GLY A 1 92 ? 11.045 -33.285 -35.478 1.00 87.44 92 GLY A O 1
ATOM 704 N N . ARG A 1 93 ? 10.548 -35.094 -36.726 1.00 84.00 93 ARG A N 1
ATOM 705 C CA . ARG A 1 93 ? 11.802 -35.092 -37.499 1.00 84.00 93 ARG A CA 1
ATOM 706 C C . ARG A 1 93 ? 11.870 -33.847 -38.399 1.00 84.00 93 ARG A C 1
ATOM 708 O O . ARG A 1 93 ? 10.846 -33.258 -38.720 1.00 84.00 93 ARG A O 1
ATOM 715 N N . ASP A 1 94 ? 13.087 -33.452 -38.768 1.00 88.00 94 ASP A N 1
ATOM 716 C CA . ASP A 1 94 ? 13.396 -32.345 -39.694 1.00 88.00 94 ASP A CA 1
ATOM 717 C C . ASP A 1 94 ? 13.256 -30.911 -39.151 1.00 88.00 94 ASP A C 1
ATOM 719 O O . ASP A 1 94 ? 13.487 -29.950 -39.894 1.00 88.00 94 ASP A O 1
ATOM 723 N N . LEU A 1 95 ? 12.973 -30.727 -37.854 1.00 89.94 95 LEU A N 1
ATOM 724 C CA . LEU A 1 95 ? 13.087 -29.404 -37.238 1.00 89.94 95 LEU A CA 1
ATOM 725 C C . LEU A 1 95 ? 14.538 -28.919 -37.309 1.00 89.94 95 LEU A C 1
ATOM 727 O O . LEU A 1 95 ? 15.430 -29.480 -36.672 1.00 89.94 95 LEU A O 1
ATOM 731 N N . LYS A 1 96 ? 14.762 -27.819 -38.025 1.00 91.00 96 LYS A N 1
ATOM 732 C CA . LYS A 1 96 ? 16.019 -27.077 -37.939 1.00 91.00 96 LYS A CA 1
ATOM 733 C C . LYS A 1 96 ? 15.959 -26.154 -36.720 1.00 91.00 96 LYS A C 1
ATOM 735 O O . LYS A 1 96 ? 15.003 -25.383 -36.619 1.00 91.00 96 LYS A O 1
ATOM 740 N N . PRO A 1 97 ? 16.938 -26.213 -35.797 1.00 90.81 97 PRO A N 1
ATOM 741 C CA . PRO A 1 97 ? 16.997 -25.273 -34.687 1.00 90.81 97 PRO A CA 1
ATOM 742 C C . PRO A 1 97 ? 17.009 -23.823 -35.194 1.00 90.81 97 PRO A C 1
ATOM 744 O O . PRO A 1 97 ? 17.626 -23.560 -36.232 1.00 90.81 97 PRO A O 1
ATOM 747 N N . PRO A 1 98 ? 16.372 -22.880 -34.477 1.00 92.94 98 PRO A N 1
ATOM 748 C CA . PRO A 1 98 ? 16.404 -21.472 -34.845 1.00 92.94 98 PRO A CA 1
ATOM 749 C C . PRO A 1 98 ? 17.839 -20.957 -34.952 1.00 92.94 98 PRO A C 1
ATOM 751 O O . PRO A 1 98 ? 18.670 -21.195 -34.072 1.00 92.94 98 PRO A O 1
ATOM 754 N N . SER A 1 99 ? 18.126 -20.209 -36.013 1.00 94.25 99 SER A N 1
ATOM 755 C CA . SER A 1 99 ? 19.414 -19.531 -36.144 1.00 94.25 99 SER A CA 1
ATOM 756 C C . SER A 1 99 ? 19.531 -18.353 -35.169 1.00 94.25 99 SER A C 1
ATOM 758 O O . SER A 1 99 ? 18.535 -17.758 -34.753 1.00 94.25 99 SER A O 1
ATOM 760 N N . ALA A 1 100 ? 20.764 -17.937 -34.855 1.00 91.00 100 ALA A N 1
ATOM 761 C CA . ALA A 1 100 ? 21.006 -16.742 -34.038 1.00 91.00 100 ALA A CA 1
ATOM 762 C C . ALA A 1 100 ? 20.350 -15.477 -34.631 1.00 91.00 100 ALA A C 1
ATOM 764 O O . ALA A 1 100 ? 19.898 -14.602 -33.894 1.00 91.00 100 ALA A O 1
ATOM 765 N N . HIS A 1 101 ? 20.259 -15.394 -35.963 1.00 92.19 101 HIS A N 1
ATOM 766 C CA . HIS A 1 101 ? 19.573 -14.299 -36.641 1.00 92.19 101 HIS A CA 1
ATOM 767 C C . HIS A 1 101 ? 18.060 -14.332 -36.401 1.00 92.19 101 HIS A C 1
ATOM 769 O O . HIS A 1 101 ? 17.479 -13.298 -36.088 1.00 92.19 101 HIS A O 1
ATOM 775 N N . GLU A 1 102 ? 17.413 -15.494 -36.507 1.00 92.00 102 GLU A N 1
ATOM 776 C CA . GLU A 1 102 ? 15.973 -15.631 -36.242 1.00 92.00 102 GLU A CA 1
ATOM 777 C C . GLU A 1 102 ? 15.632 -15.335 -34.782 1.00 92.00 102 GLU A C 1
ATOM 779 O O . GLU A 1 102 ? 14.702 -14.567 -34.521 1.00 92.00 102 GLU A O 1
ATOM 784 N N . LEU A 1 103 ? 16.442 -15.855 -33.849 1.00 91.00 103 LEU A N 1
ATOM 785 C CA . LEU A 1 103 ? 16.330 -15.554 -32.421 1.00 91.00 103 LEU A CA 1
ATOM 786 C C . LEU A 1 103 ? 16.408 -14.044 -32.171 1.00 91.00 103 LEU A C 1
ATOM 788 O O . LEU A 1 103 ? 15.549 -13.493 -31.493 1.00 91.00 103 LEU A O 1
ATOM 792 N N . GLY A 1 104 ? 17.391 -13.362 -32.765 1.00 78.75 104 GLY A N 1
ATOM 793 C CA . GLY A 1 104 ? 17.603 -11.923 -32.586 1.00 78.75 104 GLY A CA 1
ATOM 794 C C . GLY A 1 104 ? 16.670 -11.009 -33.389 1.00 78.75 104 GLY A C 1
ATOM 795 O O . GLY A 1 104 ? 16.740 -9.791 -33.229 1.00 78.75 104 GLY A O 1
ATOM 796 N N . THR A 1 105 ? 15.821 -11.550 -34.268 1.00 93.44 105 THR A N 1
ATOM 797 C CA . THR A 1 105 ? 14.953 -10.747 -35.140 1.00 93.44 105 THR A CA 1
ATOM 798 C C . THR A 1 105 ? 13.483 -10.962 -34.833 1.00 93.44 105 THR A C 1
ATOM 800 O O . THR A 1 105 ? 12.941 -10.291 -33.959 1.00 93.44 105 THR A O 1
ATOM 803 N N . TRP A 1 106 ? 12.801 -11.819 -35.586 1.00 95.19 106 TRP A N 1
ATOM 804 C CA . TRP A 1 106 ? 11.352 -11.937 -35.508 1.00 95.19 106 TRP A CA 1
ATOM 805 C C . TRP A 1 106 ? 10.909 -12.622 -34.211 1.00 95.19 106 TRP A C 1
ATOM 807 O O . TRP A 1 106 ? 9.910 -12.194 -33.644 1.00 95.19 106 TRP A O 1
ATOM 817 N N . ILE A 1 107 ? 11.685 -13.586 -33.693 1.00 92.88 107 ILE A N 1
ATOM 818 C CA . ILE A 1 107 ? 11.374 -14.272 -32.428 1.00 92.88 107 ILE A CA 1
ATOM 819 C C . ILE A 1 107 ? 11.455 -13.278 -31.268 1.00 92.88 107 ILE A C 1
ATOM 821 O O . ILE A 1 107 ? 10.478 -13.100 -30.546 1.00 92.88 107 ILE A O 1
ATOM 825 N N . LEU A 1 108 ? 12.573 -12.552 -31.137 1.00 90.25 108 LEU A N 1
ATOM 826 C CA . LEU A 1 108 ? 12.702 -11.514 -30.113 1.00 90.25 108 LEU A CA 1
ATOM 827 C C . LEU A 1 108 ? 11.625 -10.429 -30.254 1.00 90.25 108 LEU A C 1
ATOM 829 O O . LEU A 1 108 ? 11.084 -9.977 -29.250 1.00 90.25 108 LEU A O 1
ATOM 833 N N . LYS A 1 109 ? 11.282 -10.015 -31.480 1.00 93.19 109 LYS A N 1
ATOM 834 C CA . LYS A 1 109 ? 10.203 -9.038 -31.704 1.00 93.19 109 LYS A CA 1
ATOM 835 C C . LYS A 1 109 ? 8.846 -9.546 -31.213 1.00 93.19 109 LYS A C 1
ATOM 837 O O . LYS A 1 109 ? 8.110 -8.760 -30.620 1.00 93.19 109 LYS A O 1
ATOM 842 N N . GLU A 1 110 ? 8.520 -10.818 -31.433 1.00 93.81 110 GLU A N 1
ATOM 843 C CA . GLU A 1 110 ? 7.242 -11.384 -30.990 1.00 93.81 110 GLU A CA 1
ATOM 844 C C . GLU A 1 110 ? 7.195 -11.570 -29.463 1.00 93.81 110 GLU A C 1
ATOM 846 O O . GLU A 1 110 ? 6.177 -11.265 -28.841 1.00 93.81 110 GLU A O 1
ATOM 851 N N . GLU A 1 111 ? 8.310 -11.949 -28.831 1.00 90.12 111 GLU A N 1
ATOM 852 C CA . GLU A 1 111 ? 8.430 -11.994 -27.363 1.00 90.12 111 GLU A CA 1
ATOM 853 C C . GLU A 1 111 ? 8.311 -10.596 -26.732 1.00 90.12 111 GLU A C 1
ATOM 855 O O . GLU A 1 111 ? 7.588 -10.403 -25.749 1.00 90.12 111 GLU A O 1
ATOM 860 N N . VAL A 1 112 ? 8.952 -9.581 -27.332 1.00 89.00 112 VAL A N 1
ATOM 861 C CA . VAL A 1 112 ? 8.827 -8.175 -26.904 1.00 89.00 112 VAL A CA 1
ATOM 862 C C . VAL A 1 112 ? 7.382 -7.707 -27.022 1.00 89.00 112 VAL A C 1
ATOM 864 O O . VAL A 1 112 ? 6.867 -7.076 -26.101 1.00 89.00 112 VAL A O 1
ATOM 867 N N . LYS A 1 113 ? 6.706 -8.027 -28.128 1.00 93.00 113 LYS A N 1
ATOM 868 C CA . LYS A 1 113 ? 5.294 -7.694 -28.332 1.00 93.00 113 LYS A CA 1
ATOM 869 C C . LYS A 1 113 ? 4.402 -8.368 -27.290 1.00 93.00 113 LYS A C 1
ATOM 871 O O . LYS A 1 113 ? 3.613 -7.677 -26.657 1.00 93.00 113 LYS A O 1
ATOM 876 N N . THR A 1 114 ? 4.580 -9.667 -27.055 1.00 91.25 114 THR A N 1
ATOM 877 C CA . THR A 1 114 ? 3.820 -10.431 -26.048 1.00 91.25 114 THR A CA 1
ATOM 878 C C . THR A 1 114 ? 3.999 -9.838 -24.653 1.00 91.25 114 THR A C 1
ATOM 880 O O . THR A 1 114 ? 3.024 -9.579 -23.948 1.00 91.25 114 THR A O 1
ATOM 883 N N . THR A 1 115 ? 5.245 -9.536 -24.282 1.00 85.31 115 THR A N 1
ATOM 884 C CA . THR A 1 115 ? 5.565 -8.900 -22.998 1.00 85.31 115 THR A CA 1
ATOM 885 C C . THR A 1 115 ? 4.960 -7.501 -22.906 1.00 85.31 115 THR A C 1
ATOM 887 O O . THR A 1 115 ? 4.447 -7.123 -21.859 1.00 85.31 115 THR A O 1
ATOM 890 N N . THR A 1 116 ? 4.976 -6.734 -23.999 1.00 87.81 116 THR A N 1
ATOM 891 C CA . THR A 1 116 ? 4.392 -5.387 -24.046 1.00 87.81 116 THR A CA 1
ATOM 892 C C . THR A 1 116 ? 2.883 -5.441 -23.840 1.00 87.81 116 THR A C 1
ATOM 894 O O . THR A 1 116 ? 2.376 -4.679 -23.029 1.00 87.81 116 THR A O 1
ATOM 897 N N . THR A 1 117 ? 2.177 -6.380 -24.479 1.00 91.06 117 THR A N 1
ATOM 898 C CA . THR A 1 117 ? 0.736 -6.581 -24.257 1.00 91.06 117 THR A CA 1
ATOM 899 C C . THR A 1 117 ? 0.437 -6.919 -22.800 1.00 91.06 117 THR A C 1
ATOM 901 O O . THR A 1 117 ? -0.404 -6.270 -22.190 1.00 91.06 117 THR A O 1
ATOM 904 N N . PHE A 1 118 ? 1.185 -7.851 -22.204 1.00 82.25 118 PHE A N 1
ATOM 905 C CA . PHE A 1 118 ? 1.039 -8.174 -20.783 1.00 82.25 118 PHE A CA 1
ATOM 906 C C . PHE A 1 118 ? 1.292 -6.958 -19.874 1.00 82.25 118 PHE A C 1
ATOM 908 O O . PHE A 1 118 ? 0.549 -6.707 -18.927 1.00 82.25 118 PHE A O 1
ATOM 915 N N . VAL A 1 119 ? 2.330 -6.172 -20.167 1.00 77.50 119 VAL A N 1
ATOM 916 C CA . VAL A 1 119 ? 2.626 -4.934 -19.435 1.00 77.50 119 VAL A CA 1
ATOM 917 C C . VAL A 1 119 ? 1.508 -3.907 -19.607 1.00 77.50 119 VAL A C 1
ATOM 919 O O . VAL A 1 119 ? 1.169 -3.227 -18.643 1.00 77.50 119 VAL A O 1
ATOM 922 N N . ASP A 1 120 ? 0.934 -3.778 -20.799 1.00 84.62 120 ASP A N 1
ATOM 923 C CA . ASP A 1 120 ? -0.159 -2.847 -21.072 1.00 84.62 120 ASP A CA 1
ATOM 924 C C . ASP A 1 120 ? -1.452 -3.260 -20.354 1.00 84.62 120 ASP A C 1
ATOM 926 O O . ASP A 1 120 ? -2.139 -2.393 -19.806 1.00 84.62 120 ASP A O 1
ATOM 930 N N . ASP A 1 121 ? -1.721 -4.563 -20.231 1.00 83.50 121 ASP A N 1
ATOM 931 C CA . ASP A 1 121 ? -2.812 -5.087 -19.403 1.00 83.50 121 ASP A CA 1
ATOM 932 C C . ASP A 1 121 ? -2.614 -4.714 -17.924 1.00 83.50 121 ASP A C 1
ATOM 934 O O . ASP A 1 121 ? -3.533 -4.206 -17.279 1.00 83.50 121 ASP A O 1
ATOM 938 N N . ILE A 1 122 ? -1.396 -4.867 -17.387 1.00 73.56 122 ILE A N 1
ATOM 939 C CA . ILE A 1 122 ? -1.074 -4.424 -16.018 1.00 73.56 122 ILE A CA 1
ATOM 940 C C . ILE A 1 122 ? -1.201 -2.898 -15.895 1.00 73.56 122 ILE A C 1
ATOM 942 O O . ILE A 1 122 ? -1.740 -2.393 -14.910 1.00 73.56 122 ILE A O 1
ATOM 946 N N . LYS A 1 123 ? -0.733 -2.129 -16.884 1.00 74.25 123 LYS A N 1
ATOM 947 C CA . LYS A 1 123 ? -0.860 -0.663 -16.885 1.00 74.25 123 LYS A CA 1
ATOM 948 C C . LYS A 1 123 ? -2.311 -0.213 -16.846 1.00 74.25 123 LYS A C 1
ATOM 950 O O . LYS A 1 123 ? -2.618 0.776 -16.178 1.00 74.25 123 LYS A O 1
ATOM 955 N N . ALA A 1 124 ? -3.208 -0.928 -17.520 1.00 80.56 124 ALA A N 1
ATOM 956 C CA . ALA A 1 124 ? -4.635 -0.639 -17.467 1.00 80.56 124 ALA A CA 1
ATOM 957 C C . ALA A 1 124 ? -5.182 -0.740 -16.032 1.00 80.56 124 ALA A C 1
ATOM 959 O O . ALA A 1 124 ? -6.056 0.046 -15.655 1.00 80.56 124 ALA A O 1
ATOM 960 N N . THR A 1 125 ? -4.619 -1.622 -15.197 1.00 72.81 125 THR A N 1
ATOM 961 C CA . THR A 1 125 ? -5.019 -1.747 -13.790 1.00 72.81 125 THR A CA 1
ATOM 962 C C . THR A 1 125 ? -4.350 -0.726 -12.871 1.00 72.81 125 THR A C 1
ATOM 964 O O . THR A 1 125 ? -4.808 -0.567 -11.746 1.00 72.81 125 THR A O 1
ATOM 967 N N . TRP A 1 126 ? -3.310 0.006 -13.296 1.00 68.00 126 TRP A N 1
ATOM 968 C CA . TRP A 1 126 ? -2.531 0.891 -12.407 1.00 68.00 126 TRP A CA 1
ATOM 969 C C . TRP A 1 126 ? -3.371 1.939 -11.679 1.00 68.00 126 TRP A C 1
ATOM 971 O O . TRP A 1 126 ? -3.142 2.190 -10.498 1.00 68.00 126 TRP A O 1
ATOM 981 N N . LYS A 1 127 ? -4.381 2.503 -12.355 1.00 61.69 127 LYS A N 1
ATOM 982 C CA . LYS A 1 127 ? -5.313 3.469 -11.748 1.00 61.69 127 LYS A CA 1
ATOM 983 C C . LYS A 1 127 ? -6.134 2.873 -10.598 1.00 61.69 127 LYS A C 1
ATOM 985 O O . LYS A 1 127 ? -6.653 3.627 -9.785 1.00 61.69 127 LYS A O 1
ATOM 990 N N . GLN A 1 128 ? -6.279 1.550 -10.565 1.00 57.81 128 GLN A N 1
ATOM 991 C CA . GLN A 1 128 ? -7.083 0.811 -9.593 1.00 57.81 128 GLN A CA 1
ATOM 992 C C . GLN A 1 128 ? -6.212 0.121 -8.533 1.00 57.81 128 GLN A C 1
ATOM 994 O O . GLN A 1 128 ? -6.596 0.088 -7.371 1.00 57.81 128 GLN A O 1
ATOM 999 N N . THR A 1 129 ? -5.045 -0.412 -8.915 1.00 55.88 129 THR A N 1
ATOM 1000 C CA . THR A 1 129 ? -4.222 -1.282 -8.055 1.00 55.88 129 THR A CA 1
ATOM 1001 C C . THR A 1 129 ? -2.995 -0.604 -7.443 1.00 55.88 129 THR A C 1
ATOM 1003 O O . THR A 1 129 ? -2.378 -1.179 -6.551 1.00 55.88 129 THR A O 1
ATOM 1006 N N . GLY A 1 130 ? -2.605 0.599 -7.887 1.00 55.53 130 GLY A N 1
ATOM 1007 C CA . GLY A 1 130 ? -1.490 1.346 -7.282 1.00 55.53 130 GLY A CA 1
ATOM 1008 C C . GLY A 1 130 ? -0.098 0.725 -7.490 1.0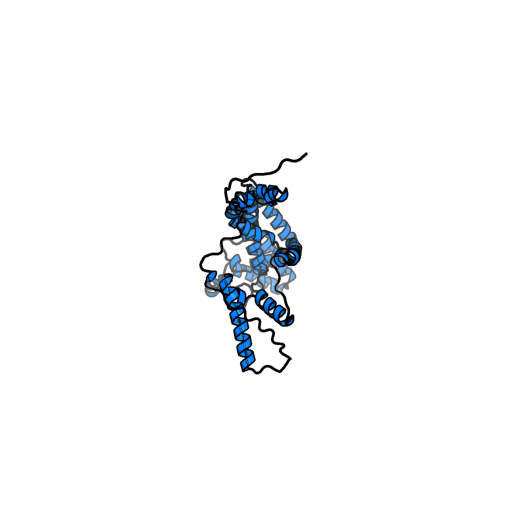0 55.53 130 GLY A C 1
ATOM 1009 O O . GLY A 1 130 ? 0.828 1.027 -6.741 1.00 55.53 130 GLY A O 1
ATOM 1010 N N . VAL A 1 131 ? 0.073 -0.132 -8.506 1.00 56.78 131 VAL A N 1
ATOM 1011 C CA . VAL A 1 131 ? 1.315 -0.891 -8.795 1.00 56.78 131 VAL A CA 1
ATOM 1012 C C . VAL A 1 131 ? 2.559 -0.002 -8.951 1.00 56.78 131 VAL A C 1
ATOM 1014 O O . VAL A 1 131 ? 3.662 -0.447 -8.637 1.00 56.78 131 VAL A O 1
ATOM 1017 N N . SER A 1 132 ? 2.396 1.264 -9.348 1.00 56.84 132 SER A N 1
ATOM 1018 C CA . SER A 1 132 ? 3.488 2.245 -9.470 1.00 56.84 132 SER A CA 1
ATOM 1019 C C . SER A 1 132 ? 4.281 2.459 -8.168 1.00 56.84 132 SER A C 1
ATOM 1021 O O . SER A 1 132 ? 5.462 2.791 -8.213 1.00 56.84 132 SER A O 1
ATOM 1023 N N . LEU A 1 133 ? 3.673 2.208 -7.006 1.00 56.25 133 LEU A N 1
ATOM 1024 C CA . LEU A 1 133 ? 4.297 2.437 -5.698 1.00 56.25 133 LEU A CA 1
ATOM 1025 C C . LEU A 1 133 ? 5.381 1.405 -5.355 1.00 56.25 133 LEU A C 1
ATOM 1027 O O . LEU A 1 133 ? 6.367 1.733 -4.701 1.00 56.25 133 LEU A O 1
ATOM 1031 N N . LEU A 1 134 ? 5.220 0.159 -5.813 1.00 59.62 134 LEU A N 1
ATOM 1032 C CA . LEU A 1 134 ? 6.208 -0.903 -5.590 1.00 59.62 134 LEU A CA 1
ATOM 1033 C C . LEU A 1 134 ? 7.431 -0.734 -6.504 1.00 59.62 134 LEU A C 1
ATOM 1035 O O . LEU A 1 134 ? 8.539 -1.096 -6.117 1.00 59.62 134 LEU A O 1
ATOM 1039 N N . SER A 1 135 ? 7.245 -0.152 -7.694 1.00 62.72 135 SER A N 1
ATOM 1040 C CA . SER A 1 135 ? 8.348 0.145 -8.612 1.00 62.72 135 SER A CA 1
ATOM 1041 C C . SER A 1 135 ? 9.223 1.313 -8.154 1.00 62.72 135 SER A C 1
ATOM 1043 O O . SER A 1 135 ? 10.423 1.282 -8.419 1.00 62.72 135 SER A O 1
ATOM 1045 N N . ASP A 1 136 ? 8.666 2.300 -7.445 1.00 72.50 136 ASP A N 1
ATOM 1046 C CA . ASP A 1 136 ? 9.432 3.444 -6.926 1.00 72.50 136 ASP A CA 1
ATOM 1047 C C . ASP A 1 136 ? 10.472 3.005 -5.883 1.00 72.50 136 ASP A C 1
ATOM 1049 O O . ASP A 1 136 ? 11.622 3.442 -5.933 1.00 72.50 136 ASP A O 1
ATOM 1053 N N . GLU A 1 137 ? 10.099 2.087 -4.982 1.00 77.06 137 GLU A N 1
ATOM 1054 C CA . GLU A 1 137 ? 11.004 1.557 -3.953 1.00 77.06 137 GLU A CA 1
ATOM 1055 C C . GLU A 1 137 ? 12.158 0.762 -4.579 1.00 77.06 137 GLU A C 1
ATOM 1057 O O . GLU A 1 137 ? 13.324 1.049 -4.304 1.00 77.06 137 GLU A O 1
ATOM 1062 N N . SER A 1 138 ? 11.859 -0.153 -5.506 1.00 81.19 138 SER A N 1
ATOM 1063 C CA . SER A 1 138 ? 12.897 -0.902 -6.229 1.00 81.19 138 SER A CA 1
ATOM 1064 C C . SER A 1 138 ? 13.797 0.002 -7.079 1.00 81.19 138 SER A C 1
ATOM 1066 O O . SER A 1 138 ? 15.006 -0.214 -7.158 1.00 81.19 138 SER A O 1
ATOM 1068 N N . MET A 1 139 ? 13.235 1.036 -7.713 1.00 83.75 139 MET A N 1
ATOM 1069 C CA . MET A 1 139 ? 14.011 2.003 -8.492 1.00 83.75 139 MET A CA 1
ATOM 1070 C C . MET A 1 139 ? 14.955 2.814 -7.598 1.00 83.75 139 MET A C 1
ATOM 1072 O O . MET A 1 139 ? 16.103 3.043 -7.981 1.00 83.75 139 MET A O 1
ATOM 1076 N N . TYR A 1 140 ? 14.502 3.228 -6.411 1.00 89.12 140 TYR A N 1
ATOM 1077 C CA . TYR A 1 140 ? 15.335 3.955 -5.457 1.00 89.12 140 TYR A CA 1
ATOM 1078 C C . TYR A 1 140 ? 16.474 3.088 -4.904 1.00 89.12 140 TYR A C 1
ATOM 1080 O O . TYR A 1 140 ? 17.611 3.554 -4.828 1.00 89.12 140 TYR A O 1
ATOM 1088 N N . GLU A 1 141 ? 16.216 1.814 -4.593 1.00 88.94 141 GLU A N 1
ATOM 1089 C CA . GLU A 1 141 ? 17.260 0.858 -4.185 1.00 88.94 141 GLU A CA 1
ATOM 1090 C C . GLU A 1 141 ? 18.341 0.684 -5.263 1.00 88.94 141 GLU A C 1
ATOM 1092 O O . GLU A 1 141 ? 19.533 0.591 -4.962 1.00 88.94 141 GLU A O 1
ATOM 1097 N N . LEU A 1 142 ? 17.939 0.711 -6.536 1.00 90.12 142 LEU A N 1
ATOM 1098 C CA . LEU A 1 142 ? 18.836 0.606 -7.685 1.00 90.12 142 LEU A CA 1
ATOM 1099 C C . LEU A 1 142 ? 19.399 1.951 -8.162 1.00 90.12 142 LEU A C 1
ATOM 1101 O O . LEU A 1 142 ? 20.110 1.973 -9.168 1.00 90.12 142 LEU A O 1
ATOM 1105 N N . LYS A 1 143 ? 19.151 3.060 -7.452 1.00 93.06 143 LYS A N 1
ATOM 1106 C CA . LYS A 1 143 ? 19.593 4.408 -7.848 1.00 93.06 143 LYS A CA 1
ATOM 1107 C C . LYS A 1 143 ? 21.074 4.454 -8.223 1.00 93.06 143 LYS A C 1
ATOM 1109 O O . LYS A 1 143 ? 21.419 4.920 -9.305 1.00 93.06 143 LYS A O 1
ATOM 1114 N N . GLN A 1 144 ? 21.946 3.962 -7.342 1.00 93.81 144 GLN A N 1
ATOM 1115 C CA . GLN A 1 144 ? 23.398 4.029 -7.537 1.00 93.81 144 GLN A CA 1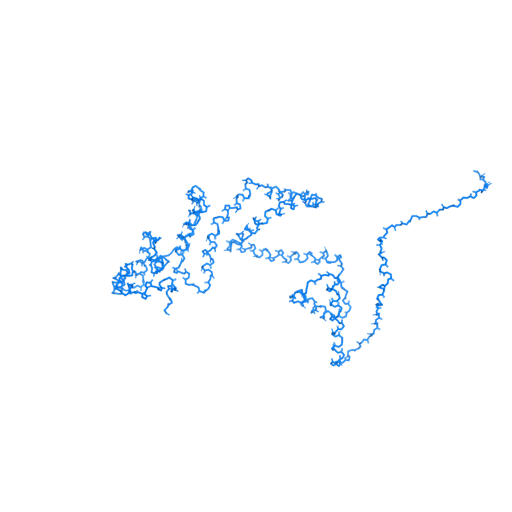
ATOM 1116 C C . GLN A 1 144 ? 23.863 3.188 -8.744 1.00 93.81 144 GLN A C 1
ATOM 1118 O O . GLN A 1 144 ? 24.497 3.752 -9.641 1.00 93.81 144 GLN A O 1
ATOM 1123 N N . PRO A 1 145 ? 23.509 1.890 -8.853 1.00 94.38 145 PRO A N 1
ATOM 1124 C CA . PRO A 1 145 ? 23.770 1.109 -10.064 1.00 94.38 145 PRO A CA 1
ATOM 1125 C C . PRO A 1 145 ? 23.213 1.744 -11.346 1.00 94.38 145 PRO A C 1
ATOM 1127 O O . PRO A 1 145 ? 23.881 1.749 -12.381 1.00 94.38 145 PRO A O 1
ATOM 1130 N N . LEU A 1 146 ? 22.008 2.317 -11.286 1.00 92.38 146 LEU A N 1
ATOM 1131 C CA . LEU A 1 146 ? 21.369 2.951 -12.436 1.00 92.38 146 LEU A CA 1
ATOM 1132 C C . LEU A 1 146 ? 22.150 4.190 -12.887 1.00 92.38 146 LEU A C 1
ATOM 1134 O O . LEU A 1 146 ? 22.433 4.348 -14.072 1.00 92.38 146 LEU A O 1
ATOM 1138 N N . GLN A 1 147 ? 22.575 5.039 -11.952 1.00 95.00 147 GLN A N 1
ATOM 1139 C CA . GLN A 1 147 ? 23.431 6.186 -12.252 1.00 95.00 147 GLN A CA 1
ATOM 1140 C C . GLN A 1 147 ? 24.766 5.745 -12.859 1.00 95.00 147 GLN A C 1
ATOM 1142 O O . GLN A 1 147 ? 25.177 6.278 -13.890 1.00 95.00 147 GLN A O 1
ATOM 1147 N N . GLN A 1 148 ? 25.401 4.718 -12.291 1.00 95.06 148 GLN A N 1
ATOM 1148 C CA . GLN A 1 148 ? 26.641 4.149 -12.828 1.00 95.06 148 GLN A CA 1
ATOM 1149 C C . GLN A 1 148 ? 26.474 3.667 -14.275 1.00 95.06 148 GLN A C 1
ATOM 1151 O O . GLN A 1 148 ? 27.315 3.962 -15.126 1.00 95.06 148 GLN A O 1
ATOM 1156 N N . MET A 1 149 ? 25.352 3.016 -14.592 1.00 95.12 149 MET A N 1
ATOM 1157 C CA . MET A 1 149 ? 25.034 2.603 -15.959 1.00 95.12 149 MET A CA 1
ATOM 1158 C C . MET A 1 149 ? 25.025 3.798 -16.925 1.00 95.12 149 MET A C 1
ATOM 1160 O O . MET A 1 149 ? 25.663 3.736 -17.974 1.00 95.12 149 MET A O 1
ATOM 1164 N N . PHE A 1 150 ? 24.375 4.912 -16.576 1.00 93.88 150 PHE A N 1
ATOM 1165 C CA . PHE A 1 150 ? 24.257 6.089 -17.453 1.00 93.88 150 PHE A CA 1
ATOM 1166 C C . PHE A 1 150 ? 25.552 6.911 -17.617 1.00 93.88 150 PHE A C 1
ATOM 1168 O O . PHE A 1 150 ? 25.636 7.746 -18.533 1.00 93.88 150 PHE A O 1
ATOM 1175 N N . VAL A 1 151 ? 26.559 6.704 -16.761 1.00 93.69 151 VAL A N 1
ATOM 1176 C CA . VAL A 1 151 ? 27.909 7.288 -16.919 1.00 93.69 151 VAL A CA 1
ATOM 1177 C C . VAL A 1 151 ? 28.924 6.325 -17.537 1.00 93.69 151 VAL A C 1
ATOM 1179 O O . VAL A 1 151 ? 30.029 6.751 -17.863 1.00 93.69 151 VAL A O 1
ATOM 1182 N N . SER A 1 152 ? 28.560 5.058 -17.738 1.00 95.31 152 SER A N 1
ATOM 1183 C CA . SER A 1 152 ? 29.448 4.046 -18.315 1.00 95.31 152 SER A CA 1
ATOM 1184 C C . SER A 1 152 ? 29.870 4.364 -19.757 1.00 95.31 152 SER A C 1
ATOM 1186 O O . SER A 1 152 ? 29.192 5.084 -20.511 1.00 95.31 152 SER A O 1
ATOM 1188 N N . THR A 1 153 ? 31.008 3.797 -20.162 1.00 94.69 153 THR A N 1
ATOM 1189 C CA . THR A 1 153 ? 31.504 3.909 -21.542 1.00 94.69 153 THR A CA 1
ATOM 1190 C C . THR A 1 153 ? 30.596 3.170 -22.521 1.00 94.69 153 THR A C 1
ATOM 1192 O O . THR A 1 153 ? 30.349 3.633 -23.632 1.00 94.69 153 THR A O 1
ATOM 1195 N N . GLU A 1 154 ? 30.023 2.063 -22.066 1.00 92.88 154 GLU A N 1
ATOM 1196 C CA . GLU A 1 154 ? 29.103 1.182 -22.761 1.00 92.88 154 GLU A CA 1
ATOM 1197 C C . GLU A 1 154 ? 27.817 1.925 -23.116 1.00 92.88 154 GLU A C 1
ATOM 1199 O O . GLU A 1 154 ? 27.404 1.921 -24.277 1.00 92.88 154 GLU A O 1
ATOM 1204 N N . TRP A 1 155 ? 27.228 2.642 -22.151 1.00 92.75 155 TRP A N 1
ATOM 1205 C CA . TRP A 1 155 ? 26.083 3.511 -22.414 1.00 92.75 155 TRP A CA 1
ATOM 1206 C C . TRP A 1 155 ? 26.451 4.624 -23.393 1.00 92.75 155 TRP A C 1
ATOM 1208 O O . TRP A 1 155 ? 25.759 4.820 -24.388 1.00 92.75 155 TRP A O 1
ATOM 1218 N N . SER A 1 156 ? 27.562 5.325 -23.161 1.00 90.12 156 SER A N 1
ATOM 1219 C CA . SER A 1 156 ? 27.973 6.460 -24.001 1.00 90.12 156 SER A CA 1
ATOM 1220 C C . SER A 1 156 ? 28.214 6.067 -25.466 1.00 90.12 156 SER A C 1
ATOM 1222 O O . SER A 1 156 ? 27.932 6.848 -26.378 1.00 90.12 156 SER A O 1
ATOM 1224 N N . ASN A 1 157 ? 28.678 4.838 -25.699 1.00 91.88 157 ASN A N 1
ATOM 1225 C CA . ASN A 1 157 ? 28.921 4.287 -27.030 1.00 91.88 157 ASN A CA 1
ATOM 1226 C C . ASN A 1 157 ? 27.673 3.661 -27.675 1.00 91.88 157 ASN A C 1
ATOM 1228 O O . ASN A 1 157 ? 27.681 3.391 -28.879 1.00 91.88 157 ASN A O 1
ATOM 1232 N N . CYS A 1 158 ? 26.590 3.441 -26.923 1.00 91.50 158 CYS A N 1
ATOM 1233 C CA . CYS A 1 158 ? 25.382 2.832 -27.465 1.00 91.50 158 CYS A CA 1
ATOM 1234 C C . CYS A 1 158 ? 24.562 3.821 -28.315 1.00 91.50 158 CYS A C 1
ATOM 1236 O O . CYS A 1 158 ? 24.557 5.036 -28.103 1.00 91.50 158 CYS A O 1
ATOM 1238 N N . ALA A 1 159 ? 23.801 3.293 -29.279 1.00 92.50 159 ALA A N 1
ATOM 1239 C CA . ALA A 1 159 ? 22.957 4.109 -30.154 1.00 92.50 159 ALA A CA 1
ATOM 1240 C C . ALA A 1 159 ? 21.842 4.861 -29.397 1.00 92.50 159 ALA A C 1
ATOM 1242 O O . ALA A 1 159 ? 21.394 5.915 -29.846 1.00 92.50 159 ALA A O 1
ATOM 1243 N N . TRP A 1 160 ? 21.398 4.335 -28.250 1.00 89.12 160 TRP A N 1
ATOM 1244 C CA . TRP A 1 160 ? 20.303 4.897 -27.456 1.00 89.12 160 TRP A CA 1
ATOM 1245 C C . TRP A 1 160 ? 20.694 6.164 -26.701 1.00 89.12 160 TRP A C 1
ATOM 1247 O O . TRP A 1 160 ? 19.869 7.067 -26.591 1.00 89.12 160 TRP A O 1
ATOM 1257 N N . ALA A 1 161 ? 21.951 6.289 -26.271 1.00 90.19 161 ALA A N 1
ATOM 1258 C CA . ALA A 1 161 ? 22.438 7.477 -25.570 1.00 90.19 161 ALA A CA 1
ATOM 1259 C C . ALA A 1 161 ? 22.363 8.757 -26.417 1.00 90.19 161 ALA A C 1
ATOM 1261 O O . ALA A 1 161 ? 22.313 9.854 -25.868 1.00 90.19 161 ALA A O 1
ATOM 1262 N N . LYS A 1 162 ? 22.338 8.619 -27.749 1.00 90.38 162 LYS A N 1
ATOM 1263 C CA . LYS A 1 162 ? 22.242 9.733 -28.705 1.00 90.38 162 LYS A CA 1
ATOM 1264 C C . LYS A 1 162 ? 20.799 10.095 -29.072 1.00 90.38 162 LYS A C 1
ATOM 1266 O O . LYS A 1 162 ? 20.582 11.120 -29.712 1.00 90.38 162 LYS A O 1
ATOM 1271 N N . LYS A 1 163 ? 19.817 9.259 -28.716 1.00 94.94 163 LYS A N 1
ATOM 1272 C CA . LYS A 1 163 ? 18.397 9.538 -28.972 1.00 94.94 163 LYS A CA 1
ATOM 1273 C C . LYS A 1 163 ? 17.855 10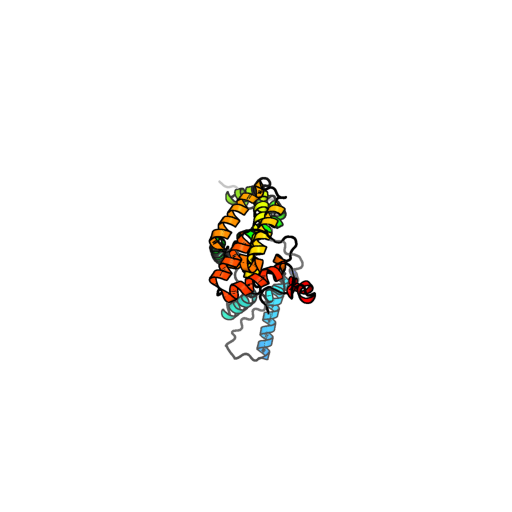.523 -27.937 1.00 94.94 163 LYS A C 1
ATOM 1275 O O . LYS A 1 163 ? 18.311 10.530 -26.795 1.00 94.94 163 LYS A O 1
ATOM 1280 N N . SER A 1 164 ? 16.835 11.291 -28.322 1.00 92.88 164 SER A N 1
ATOM 1281 C CA . SER A 1 164 ? 16.119 12.222 -27.435 1.00 92.88 164 SER A CA 1
ATOM 1282 C C . SER A 1 164 ? 15.710 11.571 -26.116 1.00 92.88 164 SER A C 1
ATOM 1284 O O . SER A 1 164 ? 15.952 12.132 -25.051 1.00 92.88 164 SER A O 1
ATOM 1286 N N . ASP A 1 165 ? 15.169 10.356 -26.189 1.00 90.62 165 ASP A N 1
ATOM 1287 C CA . ASP A 1 165 ? 14.641 9.644 -25.027 1.00 90.62 165 ASP A CA 1
ATOM 1288 C C . ASP A 1 165 ? 15.768 9.220 -24.082 1.00 90.62 165 ASP A C 1
ATOM 1290 O O . ASP A 1 165 ? 15.668 9.404 -22.875 1.00 90.62 165 ASP A O 1
ATOM 1294 N N . GLY A 1 166 ? 16.888 8.725 -24.622 1.00 91.19 166 GLY A N 1
ATOM 1295 C CA . GLY A 1 166 ? 18.053 8.347 -23.819 1.00 91.19 166 GLY A CA 1
ATOM 1296 C C . GLY A 1 166 ? 18.694 9.545 -23.116 1.00 91.19 166 GLY A C 1
ATOM 1297 O O . GLY A 1 166 ? 19.096 9.436 -21.957 1.00 91.19 166 GLY A O 1
ATOM 1298 N N . ILE A 1 167 ? 18.737 10.703 -23.785 1.00 92.50 167 ILE A N 1
ATOM 1299 C CA . ILE A 1 167 ? 19.201 11.967 -23.193 1.00 92.50 167 ILE A CA 1
ATOM 1300 C C . ILE A 1 167 ? 18.249 12.413 -22.076 1.00 92.50 167 ILE A C 1
ATOM 1302 O O . ILE A 1 167 ? 18.706 12.784 -20.993 1.00 92.50 167 ILE A O 1
ATOM 1306 N N . ALA A 1 168 ? 16.936 12.351 -22.314 1.00 94.56 168 ALA A N 1
ATOM 1307 C CA . ALA A 1 168 ? 15.923 12.732 -21.334 1.00 94.56 168 ALA A CA 1
ATOM 1308 C C . ALA A 1 168 ? 15.961 11.832 -20.089 1.00 94.56 168 ALA A C 1
ATOM 1310 O O . ALA A 1 168 ? 16.028 12.343 -18.973 1.00 94.56 168 ALA A O 1
ATOM 1311 N N . VAL A 1 169 ? 16.002 10.507 -20.265 1.00 92.75 169 VAL A N 1
ATOM 1312 C CA . VAL A 1 169 ? 16.070 9.551 -19.148 1.00 92.75 169 VAL A CA 1
ATOM 1313 C C . VAL A 1 169 ? 17.365 9.729 -18.360 1.00 92.75 169 VAL A C 1
ATOM 1315 O O . VAL A 1 169 ? 17.317 9.790 -17.133 1.00 92.75 169 VAL A O 1
ATOM 1318 N N . LYS A 1 170 ? 18.513 9.902 -19.033 1.00 94.12 170 LYS A N 1
ATOM 1319 C CA . LYS A 1 170 ? 19.777 10.200 -18.345 1.00 94.12 170 LYS A CA 1
ATOM 1320 C C . LYS A 1 170 ? 19.659 11.462 -17.491 1.00 94.12 170 LYS A C 1
ATOM 1322 O O . LYS A 1 170 ? 20.119 11.460 -16.356 1.00 94.12 170 LYS A O 1
ATOM 1327 N N . LYS A 1 171 ? 19.042 12.526 -18.013 1.00 94.81 171 LYS A N 1
ATOM 1328 C CA . LYS A 1 171 ? 18.835 13.772 -17.263 1.00 94.81 171 LYS A CA 1
ATOM 1329 C C . LYS A 1 171 ? 17.986 13.547 -16.007 1.00 94.81 171 LYS A C 1
ATOM 1331 O O . LYS A 1 171 ? 18.347 14.070 -14.963 1.00 94.81 171 LYS A O 1
ATOM 1336 N N . ILE A 1 172 ? 16.911 12.764 -16.106 1.00 94.44 172 ILE A N 1
ATOM 1337 C CA . ILE A 1 172 ? 16.028 12.433 -14.975 1.00 94.44 172 ILE A CA 1
ATOM 1338 C C . ILE A 1 172 ? 16.781 11.615 -13.916 1.00 94.44 172 ILE A C 1
ATOM 1340 O O . ILE A 1 172 ? 16.796 11.977 -12.748 1.00 94.44 172 ILE A O 1
ATOM 1344 N N . VAL A 1 173 ? 17.470 10.545 -14.320 1.00 94.06 173 VAL A N 1
ATOM 1345 C CA . VAL A 1 173 ? 18.205 9.658 -13.397 1.00 94.06 173 VAL A CA 1
ATOM 1346 C C . VAL A 1 173 ? 19.368 10.375 -12.696 1.00 94.06 173 VAL A C 1
ATOM 1348 O O . VAL A 1 173 ? 19.738 10.023 -11.575 1.00 94.06 173 VAL A O 1
ATOM 1351 N N . MET A 1 174 ? 19.956 11.381 -13.340 1.00 94.94 174 MET A N 1
ATOM 1352 C CA . MET A 1 174 ? 21.035 12.194 -12.767 1.00 94.94 174 MET A CA 1
ATOM 1353 C C . MET A 1 174 ? 20.533 13.361 -11.906 1.00 94.94 174 MET A C 1
ATOM 1355 O O . MET A 1 174 ? 21.350 14.066 -11.318 1.00 94.94 174 MET A O 1
ATOM 1359 N N . ASP A 1 175 ? 19.223 13.599 -11.837 1.00 95.19 175 ASP A N 1
ATOM 1360 C CA . ASP A 1 175 ? 18.656 14.718 -11.092 1.00 95.19 175 ASP A CA 1
ATOM 1361 C C . ASP A 1 175 ? 18.558 14.409 -9.590 1.00 95.19 175 ASP A C 1
ATOM 1363 O O . ASP A 1 175 ? 17.614 13.791 -9.095 1.00 95.19 175 ASP A O 1
ATOM 1367 N N . GLU A 1 176 ? 19.567 14.877 -8.861 1.00 94.69 176 GLU A N 1
ATOM 1368 C CA . GLU A 1 176 ? 19.652 14.808 -7.400 1.00 94.69 176 GLU A CA 1
ATOM 1369 C C . GLU A 1 176 ? 18.791 15.851 -6.676 1.00 94.69 176 GLU A C 1
ATOM 1371 O O . GLU A 1 176 ? 18.589 15.741 -5.467 1.00 94.69 176 GLU A O 1
ATOM 1376 N N . VAL A 1 177 ? 18.299 16.870 -7.385 1.00 95.19 177 VAL A N 1
ATOM 1377 C CA . VAL A 1 177 ? 17.652 18.037 -6.772 1.00 95.19 177 VAL A CA 1
ATOM 1378 C C . VAL A 1 177 ? 16.138 17.878 -6.732 1.00 95.19 177 VAL A C 1
ATOM 1380 O O . VAL A 1 177 ? 15.526 18.237 -5.728 1.00 95.19 177 VAL A O 1
ATOM 1383 N N . TYR A 1 178 ? 15.531 17.335 -7.789 1.00 94.00 178 TYR A N 1
ATOM 1384 C CA . TYR A 1 178 ? 14.075 17.208 -7.870 1.00 94.00 178 TYR A CA 1
ATOM 1385 C C . TYR A 1 178 ? 13.628 15.755 -7.966 1.00 94.00 178 TYR A C 1
ATOM 1387 O O . TYR A 1 178 ? 12.900 15.296 -7.089 1.00 94.00 178 TYR A O 1
ATOM 1395 N N . PHE A 1 179 ? 14.086 15.011 -8.977 1.00 94.38 179 PHE A N 1
ATOM 1396 C CA . PHE A 1 179 ? 13.573 13.665 -9.249 1.00 94.38 179 PHE A CA 1
ATOM 1397 C C . PHE A 1 179 ? 13.691 12.705 -8.056 1.00 94.38 179 PHE A C 1
ATOM 1399 O O . PHE A 1 179 ? 12.678 12.199 -7.571 1.00 94.38 179 PHE A O 1
ATOM 1406 N N . TRP A 1 180 ? 14.902 12.463 -7.544 1.00 94.38 180 TRP A N 1
ATOM 1407 C CA . TRP A 1 180 ? 15.081 11.514 -6.439 1.00 94.38 180 TRP A CA 1
ATOM 1408 C C . TRP A 1 180 ? 14.419 11.961 -5.128 1.00 94.38 180 TRP A C 1
ATOM 1410 O O . TRP A 1 180 ? 13.783 11.120 -4.489 1.00 94.38 180 TRP A O 1
ATOM 1420 N N . PRO A 1 181 ? 14.486 13.245 -4.722 1.00 94.06 181 PRO A N 1
ATOM 1421 C CA . PRO A 1 181 ? 13.685 13.737 -3.603 1.00 94.06 181 PRO A CA 1
ATOM 1422 C C . PRO A 1 181 ? 12.175 13.518 -3.780 1.00 94.06 181 PRO A C 1
ATOM 1424 O O . PRO A 1 181 ? 11.514 13.121 -2.820 1.00 94.06 181 PRO A O 1
ATOM 1427 N N . SER A 1 182 ? 11.626 13.688 -4.989 1.00 91.56 182 SER A N 1
ATOM 1428 C CA . SER A 1 182 ? 10.218 13.375 -5.276 1.00 91.56 182 SER A CA 1
ATOM 1429 C C . SER A 1 182 ? 9.902 11.883 -5.130 1.00 91.56 182 SER A C 1
ATOM 1431 O O . SER A 1 182 ? 8.860 11.541 -4.574 1.00 91.56 182 SER A O 1
ATOM 1433 N N . VAL A 1 183 ? 10.803 10.988 -5.553 1.00 91.12 183 VAL A N 1
ATOM 1434 C CA . VAL A 1 183 ? 10.656 9.534 -5.332 1.00 91.12 183 VAL A CA 1
ATOM 1435 C C . VAL A 1 183 ? 10.628 9.219 -3.832 1.00 91.12 183 VAL A C 1
ATOM 1437 O O . VAL A 1 183 ? 9.737 8.515 -3.362 1.00 91.12 183 VAL A O 1
ATOM 1440 N N . VAL A 1 184 ? 11.540 9.801 -3.045 1.00 91.75 184 VAL A N 1
ATOM 1441 C CA . VAL A 1 184 ? 11.559 9.622 -1.582 1.00 91.75 184 VAL A CA 1
ATOM 1442 C C . VAL A 1 184 ? 10.277 10.152 -0.938 1.00 91.75 184 VAL A C 1
ATOM 1444 O O . VAL A 1 184 ? 9.726 9.503 -0.048 1.00 91.75 184 VAL A O 1
ATOM 1447 N N . TYR A 1 185 ? 9.780 11.306 -1.386 1.00 92.12 185 TYR A N 1
ATOM 1448 C CA . TYR A 1 185 ? 8.511 11.868 -0.926 1.00 92.12 185 TYR A CA 1
ATOM 1449 C C . TYR A 1 185 ? 7.331 10.923 -1.205 1.00 92.12 185 TYR A C 1
ATOM 1451 O O . TYR A 1 185 ? 6.558 10.612 -0.293 1.00 92.12 185 TYR A O 1
ATOM 1459 N N . SER A 1 186 ? 7.237 10.407 -2.438 1.00 90.31 186 SER A N 1
ATOM 1460 C CA . SER A 1 186 ? 6.244 9.403 -2.844 1.00 90.31 186 SER A CA 1
ATOM 1461 C C . SER A 1 186 ? 6.304 8.182 -1.925 1.00 90.31 186 SER A C 1
ATOM 1463 O O . SER A 1 186 ? 5.301 7.791 -1.333 1.00 90.31 186 SER A O 1
ATOM 1465 N N . MET A 1 187 ? 7.493 7.628 -1.680 1.00 89.19 187 MET A N 1
ATOM 1466 C CA . MET A 1 187 ? 7.656 6.461 -0.806 1.00 89.19 187 MET A CA 1
ATOM 1467 C C . MET A 1 187 ? 7.254 6.742 0.650 1.00 89.19 187 MET A C 1
ATOM 1469 O O . MET A 1 187 ? 6.557 5.935 1.271 1.00 89.19 187 MET A O 1
ATOM 1473 N N . LYS A 1 188 ? 7.668 7.888 1.208 1.00 91.31 188 LYS A N 1
ATOM 1474 C CA . LYS A 1 188 ? 7.358 8.284 2.594 1.00 91.31 188 LYS A CA 1
ATOM 1475 C C . LYS A 1 188 ? 5.857 8.449 2.840 1.00 91.31 188 LYS A C 1
ATOM 1477 O O . LYS A 1 188 ? 5.398 8.182 3.950 1.00 91.31 188 LYS A O 1
ATOM 1482 N N . THR A 1 189 ? 5.108 8.879 1.831 1.00 91.25 189 THR A N 1
ATOM 1483 C CA . THR A 1 189 ? 3.657 9.107 1.922 1.00 91.25 189 THR A CA 1
ATOM 1484 C C . THR A 1 189 ? 2.856 7.839 1.630 1.00 91.25 189 THR A C 1
ATOM 1486 O O . THR A 1 189 ? 1.871 7.554 2.307 1.00 91.25 189 THR A O 1
ATOM 1489 N N . THR A 1 190 ? 3.298 7.029 0.670 1.00 89.06 190 THR A N 1
ATOM 1490 C CA . THR A 1 190 ? 2.503 5.913 0.137 1.00 89.06 190 THR A CA 1
ATOM 1491 C C . THR A 1 190 ? 2.745 4.583 0.845 1.00 89.06 190 THR A C 1
ATOM 1493 O O . THR A 1 190 ? 1.829 3.767 0.942 1.00 89.06 190 THR A O 1
ATOM 1496 N N . ARG A 1 191 ? 3.934 4.351 1.415 1.00 88.25 191 ARG A N 1
ATOM 1497 C CA . ARG A 1 191 ? 4.250 3.095 2.118 1.00 88.25 191 ARG A CA 1
ATOM 1498 C C . ARG A 1 191 ? 3.301 2.800 3.293 1.00 88.25 191 ARG A C 1
ATOM 1500 O O . ARG A 1 191 ? 2.853 1.654 3.396 1.00 88.25 191 ARG A O 1
ATOM 1507 N N . PRO A 1 192 ? 2.938 3.774 4.155 1.00 92.38 192 PRO A N 1
ATOM 1508 C CA . PRO A 1 192 ? 1.910 3.562 5.175 1.00 92.38 192 PRO A CA 1
ATOM 1509 C C . PRO A 1 192 ? 0.547 3.171 4.581 1.00 92.38 192 PRO A C 1
ATOM 1511 O O . PRO A 1 192 ? -0.089 2.249 5.089 1.00 92.38 192 PRO A O 1
ATOM 1514 N N . LEU A 1 193 ? 0.141 3.782 3.462 1.00 89.69 193 LEU A N 1
ATOM 1515 C CA . LEU A 1 193 ? -1.126 3.478 2.783 1.00 89.69 193 LEU A CA 1
ATOM 1516 C C . LEU A 1 193 ? -1.149 2.057 2.205 1.00 89.69 193 LEU A C 1
ATOM 1518 O O . LEU A 1 193 ? -2.139 1.346 2.357 1.00 89.69 193 LEU A O 1
ATOM 1522 N N . VAL A 1 194 ? -0.044 1.597 1.609 1.00 86.12 194 VAL A N 1
ATOM 1523 C CA . VAL A 1 194 ? 0.084 0.212 1.119 1.00 86.12 194 VAL A CA 1
ATOM 1524 C C . VAL A 1 194 ? -0.067 -0.795 2.261 1.00 86.12 194 VAL A C 1
ATOM 1526 O O . VAL A 1 194 ? -0.646 -1.862 2.065 1.00 86.12 194 VAL A O 1
ATOM 1529 N N . HIS A 1 195 ? 0.409 -0.472 3.467 1.00 84.88 195 HIS A N 1
ATOM 1530 C CA . HIS A 1 195 ? 0.211 -1.336 4.631 1.00 84.88 195 HIS A CA 1
ATOM 1531 C C . HIS A 1 195 ? -1.270 -1.449 5.022 1.00 84.88 195 HIS A C 1
ATOM 1533 O O . HIS A 1 195 ? -1.738 -2.553 5.293 1.00 84.88 195 HIS A O 1
ATOM 1539 N N . VAL A 1 196 ? -2.018 -0.340 4.980 1.00 87.19 196 VAL A N 1
ATOM 1540 C CA . VAL A 1 196 ? -3.474 -0.344 5.201 1.00 87.19 196 VAL A CA 1
ATOM 1541 C C . VAL A 1 196 ? -4.192 -1.157 4.122 1.00 87.19 196 VAL A C 1
ATOM 1543 O O . VAL A 1 196 ? -5.053 -1.970 4.444 1.00 87.19 196 VAL A O 1
ATOM 1546 N N . LEU A 1 197 ? -3.812 -1.004 2.851 1.00 82.62 197 LEU A N 1
ATOM 1547 C CA . LEU A 1 197 ? -4.397 -1.785 1.757 1.00 82.62 197 LEU A CA 1
ATOM 1548 C C . LEU A 1 197 ? -4.153 -3.285 1.935 1.00 82.62 197 LEU A C 1
ATOM 1550 O O . LEU A 1 197 ? -5.091 -4.067 1.836 1.00 82.62 197 LEU A O 1
ATOM 1554 N N . ARG A 1 198 ? -2.924 -3.690 2.280 1.00 82.12 198 ARG A N 1
ATOM 1555 C CA . ARG A 1 198 ? -2.595 -5.100 2.550 1.00 82.12 198 ARG A CA 1
ATOM 1556 C C . ARG A 1 198 ? -3.391 -5.685 3.716 1.00 82.12 198 ARG A C 1
ATOM 1558 O O . ARG A 1 198 ? -3.706 -6.868 3.684 1.00 82.12 198 ARG A O 1
ATOM 1565 N N . LEU A 1 199 ? -3.709 -4.877 4.730 1.00 81.88 199 LEU A N 1
ATOM 1566 C CA . LEU A 1 199 ? -4.565 -5.298 5.841 1.00 81.88 199 LEU A CA 1
ATOM 1567 C C . LEU A 1 199 ? -5.996 -5.599 5.370 1.00 81.88 199 LEU A C 1
ATOM 1569 O O . LEU A 1 199 ? -6.597 -6.555 5.846 1.00 81.88 199 LEU A O 1
ATOM 1573 N N . VAL A 1 200 ? -6.539 -4.795 4.452 1.00 76.75 200 VAL A N 1
ATOM 1574 C CA . VAL A 1 200 ? -7.907 -4.971 3.927 1.00 76.75 200 VAL A CA 1
ATOM 1575 C C . VAL A 1 200 ? -7.992 -6.086 2.888 1.00 76.75 200 VAL A C 1
ATOM 1577 O O . VAL A 1 200 ? -9.001 -6.782 2.832 1.00 76.75 200 VAL A O 1
ATOM 1580 N N . ASP A 1 201 ? -6.940 -6.269 2.093 1.00 74.62 201 ASP A N 1
ATOM 1581 C CA . ASP A 1 201 ? -6.865 -7.286 1.036 1.00 74.62 201 ASP A CA 1
ATOM 1582 C C . ASP A 1 201 ? -6.575 -8.698 1.586 1.00 74.62 201 ASP A C 1
ATOM 1584 O O . ASP A 1 201 ? -6.803 -9.710 0.926 1.00 74.62 201 ASP A O 1
ATOM 1588 N N . GLY A 1 202 ? -6.086 -8.799 2.826 1.00 68.25 202 GLY A N 1
ATOM 1589 C CA . GLY A 1 202 ? -5.850 -10.077 3.486 1.00 68.25 202 GLY A CA 1
ATOM 1590 C C . GLY A 1 202 ? -7.155 -10.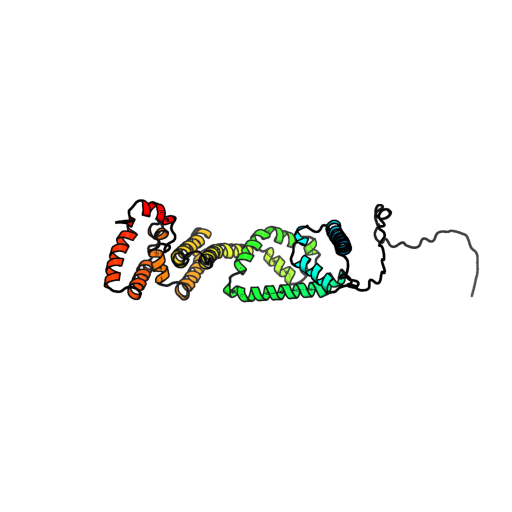812 3.804 1.00 68.25 202 GLY A C 1
ATOM 1591 O O . GLY A 1 202 ? -7.763 -10.561 4.839 1.00 68.25 202 GLY A O 1
ATOM 1592 N N . GLU A 1 203 ? -7.531 -11.799 2.983 1.00 54.03 203 GLU A N 1
ATOM 1593 C CA . GLU A 1 203 ? -8.764 -12.611 3.107 1.00 54.03 203 GLU A CA 1
ATOM 1594 C C . GLU A 1 203 ? -8.986 -13.301 4.479 1.00 54.03 203 GLU A C 1
ATOM 1596 O O . GLU A 1 203 ? -10.053 -13.865 4.723 1.00 54.03 203 GLU A O 1
ATOM 1601 N N . LYS A 1 204 ? -7.995 -13.301 5.384 1.00 54.53 204 LYS A N 1
ATOM 1602 C CA . LYS A 1 204 ? -8.004 -14.064 6.647 1.00 54.53 204 LYS A CA 1
ATOM 1603 C C . LYS A 1 204 ? -8.257 -13.257 7.925 1.00 54.53 204 LYS A C 1
ATOM 1605 O O . LYS A 1 204 ? -8.529 -13.882 8.948 1.00 54.53 204 LYS A O 1
ATOM 1610 N N . GLU A 1 205 ? -8.172 -11.927 7.914 1.00 58.22 205 GLU A N 1
ATOM 1611 C CA . GLU A 1 205 ? -8.356 -11.113 9.127 1.00 58.22 205 GLU A CA 1
ATOM 1612 C C . GLU A 1 205 ? -9.614 -10.244 9.045 1.00 58.22 205 GLU A C 1
ATOM 1614 O O . GLU A 1 205 ? -10.036 -9.817 7.975 1.00 58.22 205 GLU A O 1
ATOM 1619 N N . LEU A 1 206 ? -10.238 -9.978 10.197 1.00 66.25 206 LEU A N 1
ATOM 1620 C CA . LEU A 1 206 ? -11.428 -9.131 10.329 1.00 66.25 206 LEU A CA 1
ATOM 1621 C C . LEU A 1 206 ? -11.065 -7.653 10.107 1.00 66.25 206 LEU A C 1
ATOM 1623 O O . LEU A 1 206 ? -11.159 -6.834 11.023 1.00 66.25 206 LEU A O 1
ATOM 1627 N N . ALA A 1 207 ? -10.650 -7.310 8.884 1.00 76.06 207 ALA A N 1
ATOM 1628 C CA . ALA A 1 207 ? -10.146 -5.997 8.482 1.00 76.06 207 ALA A CA 1
ATOM 1629 C C . ALA A 1 207 ? -11.089 -4.855 8.882 1.00 76.06 207 ALA A C 1
ATOM 1631 O O . ALA A 1 207 ? 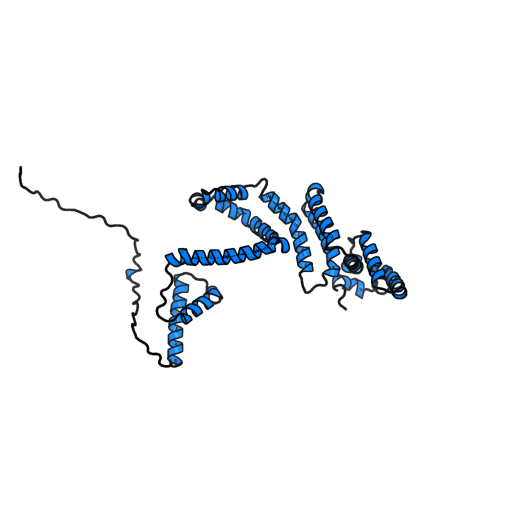-10.640 -3.791 9.301 1.00 76.06 207 ALA A O 1
ATOM 1632 N N . MET A 1 208 ? -12.400 -5.111 8.869 1.00 79.06 208 MET A N 1
ATOM 1633 C CA . MET A 1 208 ? -13.439 -4.186 9.332 1.00 79.06 208 MET A CA 1
ATOM 1634 C C . MET A 1 208 ? -13.202 -3.635 10.746 1.00 79.06 208 MET A C 1
ATOM 1636 O O . MET A 1 208 ? -13.487 -2.467 10.996 1.00 79.06 208 MET A O 1
ATOM 1640 N N . ALA A 1 209 ? -12.678 -4.448 11.670 1.00 81.75 209 ALA A N 1
ATOM 1641 C CA . ALA A 1 209 ? -12.430 -4.042 13.055 1.00 81.75 209 ALA A CA 1
ATOM 1642 C C . ALA A 1 209 ? -11.102 -3.299 13.255 1.00 81.75 209 ALA A C 1
ATOM 1644 O O . ALA A 1 209 ? -10.856 -2.755 14.336 1.00 81.75 209 ALA A O 1
ATOM 1645 N N . TYR A 1 210 ? -10.250 -3.281 12.230 1.00 86.19 210 TYR A N 1
ATOM 1646 C CA . TYR A 1 210 ? -8.919 -2.688 12.287 1.00 86.19 210 TYR A CA 1
ATOM 1647 C C . TYR A 1 210 ? -8.741 -1.496 11.352 1.00 86.19 210 TYR A C 1
ATOM 1649 O O . TYR A 1 210 ? -7.907 -0.647 11.636 1.00 86.19 210 TYR A O 1
ATOM 1657 N N . ILE A 1 211 ? -9.539 -1.379 10.288 1.00 88.25 211 ILE A N 1
ATOM 1658 C CA . ILE A 1 211 ? -9.332 -0.393 9.222 1.00 88.25 211 ILE A CA 1
ATOM 1659 C C . ILE A 1 211 ? -9.309 1.055 9.717 1.00 88.25 211 ILE A C 1
ATOM 1661 O O . ILE A 1 211 ? -8.443 1.818 9.306 1.00 88.25 211 ILE A O 1
ATOM 1665 N N . TYR A 1 212 ? -10.198 1.423 10.643 1.00 89.50 212 TYR A N 1
ATOM 1666 C CA . TYR A 1 212 ? -10.213 2.774 11.211 1.00 89.50 212 TYR A CA 1
ATOM 1667 C C . TYR A 1 212 ? -8.906 3.066 11.965 1.00 89.50 212 TYR A C 1
ATOM 1669 O O . TYR A 1 212 ? -8.252 4.069 11.705 1.00 89.50 212 TYR A O 1
ATOM 1677 N N . GLY A 1 213 ? -8.483 2.156 12.850 1.00 89.19 213 GLY A N 1
ATOM 1678 C CA . GLY A 1 213 ? -7.240 2.316 13.609 1.00 89.19 213 GLY A CA 1
ATOM 1679 C C . GLY A 1 213 ? -6.001 2.281 12.719 1.00 89.19 213 GLY A C 1
ATOM 1680 O O . GLY A 1 213 ? -5.080 3.063 12.908 1.00 89.19 213 GLY A O 1
ATOM 1681 N N . ALA A 1 214 ? -6.000 1.422 11.702 1.00 90.62 214 ALA A N 1
ATOM 1682 C CA . ALA A 1 214 ? -4.926 1.348 10.723 1.00 90.62 214 ALA A CA 1
ATOM 1683 C C . ALA A 1 214 ? -4.807 2.636 9.894 1.00 90.62 214 ALA A C 1
ATOM 1685 O O . ALA A 1 214 ? -3.691 3.047 9.582 1.00 90.62 214 ALA A O 1
ATOM 1686 N N . MET A 1 215 ? -5.930 3.278 9.555 1.00 91.50 215 MET A N 1
ATOM 1687 C CA . MET A 1 215 ? -5.935 4.567 8.861 1.00 91.50 215 MET A CA 1
ATOM 1688 C C . MET A 1 215 ? -5.414 5.700 9.756 1.00 91.50 215 MET A C 1
ATOM 1690 O O . MET A 1 215 ? -4.592 6.499 9.311 1.00 91.50 215 MET A O 1
ATOM 1694 N N . ASP A 1 216 ? -5.827 5.730 11.023 1.00 89.25 216 ASP A N 1
ATOM 1695 C CA . ASP A 1 216 ? -5.336 6.693 12.019 1.00 89.25 216 ASP A CA 1
ATOM 1696 C C . ASP A 1 216 ? -3.809 6.564 12.199 1.00 89.25 216 ASP A C 1
ATOM 1698 O O . ASP A 1 216 ? -3.053 7.504 11.942 1.00 89.25 216 ASP A O 1
ATOM 1702 N N . GLU A 1 217 ? -3.324 5.343 12.456 1.00 91.31 217 GLU A N 1
ATOM 1703 C CA . GLU A 1 217 ? -1.889 5.037 12.518 1.00 91.31 217 GLU A CA 1
ATOM 1704 C C . GLU A 1 217 ? -1.153 5.362 11.207 1.00 91.31 217 GLU A C 1
ATOM 1706 O O . GLU A 1 217 ? 0.035 5.693 11.217 1.00 91.31 217 GLU A O 1
ATOM 1711 N N . CYS A 1 218 ? -1.815 5.216 10.056 1.00 93.94 218 CYS A N 1
ATOM 1712 C CA . CYS A 1 218 ? -1.246 5.557 8.757 1.00 93.94 218 CYS A CA 1
ATOM 1713 C C . CYS A 1 218 ? -0.970 7.058 8.664 1.00 93.94 218 CYS A C 1
ATOM 1715 O O . CYS A 1 218 ? 0.147 7.444 8.311 1.00 93.94 218 CYS A O 1
ATOM 1717 N N . LYS A 1 219 ? -1.940 7.902 9.035 1.00 93.88 219 LYS A N 1
ATOM 1718 C CA . LYS A 1 219 ? -1.761 9.360 9.069 1.00 93.88 219 LYS A CA 1
ATOM 1719 C C . LYS A 1 219 ? -0.633 9.749 10.021 1.00 93.88 219 LYS A C 1
ATOM 1721 O O . LYS A 1 219 ? 0.265 10.488 9.612 1.00 93.88 219 LYS A O 1
ATOM 1726 N N . GLU A 1 220 ? -0.604 9.184 11.228 1.00 93.06 220 GLU A N 1
ATOM 1727 C CA . GLU A 1 220 ? 0.469 9.426 12.203 1.00 93.06 220 GLU A CA 1
ATOM 1728 C C . GLU A 1 220 ? 1.855 9.020 11.677 1.00 93.06 220 GLU A C 1
ATOM 1730 O O . GLU A 1 220 ? 2.821 9.775 11.813 1.00 93.06 220 GLU A O 1
ATOM 1735 N N . LYS A 1 221 ? 1.970 7.854 11.024 1.00 95.44 221 LYS A N 1
ATOM 1736 C CA . LYS A 1 221 ? 3.224 7.396 10.398 1.00 95.44 221 LYS A CA 1
ATOM 1737 C C . LYS A 1 221 ? 3.679 8.342 9.289 1.00 95.44 221 LYS A C 1
ATOM 1739 O O . LYS A 1 221 ? 4.872 8.628 9.209 1.00 95.44 221 LYS A O 1
ATOM 1744 N N . ILE A 1 222 ? 2.758 8.848 8.465 1.00 96.12 222 ILE A N 1
ATOM 1745 C CA . ILE A 1 222 ? 3.080 9.853 7.444 1.00 96.12 222 ILE A CA 1
ATOM 1746 C C . ILE A 1 222 ? 3.624 11.118 8.115 1.00 96.12 222 ILE A C 1
ATOM 1748 O O . ILE A 1 222 ? 4.712 11.553 7.754 1.00 96.12 222 ILE A O 1
ATOM 1752 N N . ALA A 1 223 ? 2.942 11.664 9.126 1.00 95.81 223 ALA A N 1
ATOM 1753 C CA . ALA A 1 223 ? 3.425 12.855 9.832 1.00 95.81 223 ALA A CA 1
ATOM 1754 C C . ALA A 1 223 ? 4.816 12.640 10.442 1.00 95.81 223 ALA A C 1
ATOM 1756 O O . ALA A 1 223 ? 5.701 13.486 10.309 1.00 95.81 223 ALA A O 1
ATOM 1757 N N . LYS A 1 224 ? 5.045 11.468 11.042 1.00 96.06 224 LYS A N 1
ATOM 1758 C CA . LYS A 1 224 ? 6.343 11.089 11.602 1.00 96.06 224 LYS A CA 1
ATOM 1759 C C . LYS A 1 224 ? 7.447 10.985 10.544 1.00 96.06 224 LYS A C 1
ATOM 1761 O O . LYS A 1 224 ? 8.576 11.363 10.830 1.00 96.06 224 LYS A O 1
ATOM 1766 N N . ASN A 1 225 ? 7.152 10.511 9.331 1.00 95.88 225 ASN A N 1
ATOM 1767 C CA . ASN A 1 225 ? 8.136 10.424 8.239 1.00 95.88 225 ASN A CA 1
ATOM 1768 C C . ASN A 1 225 ? 8.672 11.797 7.785 1.00 95.88 225 ASN A C 1
ATOM 1770 O O . ASN A 1 225 ? 9.714 11.858 7.117 1.00 95.88 225 ASN A O 1
ATOM 1774 N N . PHE A 1 226 ? 7.958 12.867 8.138 1.00 95.38 226 PHE A N 1
ATOM 1775 C CA . PHE A 1 226 ? 8.314 14.265 7.903 1.00 95.38 226 PHE A CA 1
ATOM 1776 C C . PHE A 1 226 ? 8.587 15.020 9.211 1.00 95.38 226 PHE A C 1
ATOM 1778 O O . PHE A 1 226 ? 8.419 16.232 9.265 1.00 95.38 226 PHE A O 1
ATOM 1785 N N . ASP A 1 227 ? 8.964 14.309 10.279 1.00 95.25 227 ASP A N 1
ATOM 1786 C CA . ASP A 1 227 ? 9.346 14.894 11.572 1.00 95.25 227 ASP A CA 1
ATOM 1787 C C . ASP A 1 227 ? 8.269 15.809 12.194 1.00 95.25 227 ASP A C 1
ATOM 1789 O O . ASP A 1 227 ? 8.559 16.682 13.009 1.00 95.25 227 ASP A O 1
ATOM 1793 N N . GLY A 1 228 ? 7.001 15.605 11.822 1.00 93.75 228 GLY A N 1
ATOM 1794 C CA . GLY A 1 228 ? 5.879 16.428 12.265 1.00 93.75 228 GLY A CA 1
ATOM 1795 C C . GLY A 1 228 ? 5.707 17.753 11.513 1.00 93.75 228 GLY A C 1
ATOM 1796 O O . GLY A 1 228 ? 4.802 18.510 11.869 1.00 93.75 228 GLY A O 1
ATOM 1797 N N . ASP A 1 229 ? 6.483 18.026 10.457 1.00 94.94 229 ASP A N 1
ATOM 1798 C CA . ASP A 1 229 ? 6.313 19.219 9.621 1.00 94.94 229 ASP A CA 1
ATOM 1799 C C . ASP A 1 229 ? 4.998 19.182 8.830 1.00 94.94 229 ASP A C 1
ATOM 1801 O O . ASP A 1 229 ? 4.883 18.541 7.783 1.00 94.94 229 ASP A O 1
ATOM 1805 N N . VAL A 1 230 ? 4.003 19.910 9.337 1.00 94.56 230 VAL A N 1
ATOM 1806 C CA . VAL A 1 230 ? 2.651 19.983 8.768 1.00 94.56 230 VAL A CA 1
ATOM 1807 C C . VAL A 1 230 ? 2.677 20.405 7.299 1.00 94.56 230 VAL A C 1
ATOM 1809 O O . VAL A 1 230 ? 1.881 19.896 6.513 1.00 94.56 230 VAL A O 1
ATOM 1812 N N . GLY A 1 231 ? 3.595 21.293 6.899 1.00 94.38 231 GLY A N 1
ATOM 1813 C CA . GLY A 1 231 ? 3.691 21.754 5.511 1.00 94.38 231 GLY A CA 1
ATOM 1814 C C . GLY A 1 231 ? 3.981 20.622 4.522 1.00 94.38 231 GLY A C 1
ATOM 1815 O O . GLY A 1 231 ? 3.464 20.639 3.408 1.00 94.38 231 GLY A O 1
ATOM 1816 N N . SER A 1 232 ? 4.743 19.613 4.948 1.00 93.44 232 SER A N 1
ATOM 1817 C CA . SER A 1 232 ? 5.183 18.510 4.092 1.00 93.44 232 SER A CA 1
ATOM 1818 C C . SER A 1 232 ? 4.123 17.428 3.856 1.00 93.44 232 SER A C 1
ATOM 1820 O O . SER A 1 232 ? 4.140 16.789 2.804 1.00 93.44 232 SER A O 1
ATOM 1822 N N . TYR A 1 233 ? 3.202 17.191 4.799 1.00 95.44 233 TYR A N 1
ATOM 1823 C CA . TYR A 1 233 ? 2.227 16.091 4.689 1.00 95.44 233 TYR A CA 1
ATOM 1824 C C . TYR A 1 233 ? 0.759 16.511 4.673 1.00 95.44 233 TYR A C 1
ATOM 1826 O O . TYR A 1 233 ? -0.094 15.666 4.401 1.00 95.44 233 TYR A O 1
ATOM 1834 N N . LYS A 1 234 ? 0.439 17.776 4.963 1.00 95.25 234 LYS A N 1
ATOM 1835 C CA . LYS A 1 234 ? -0.953 18.225 5.077 1.00 95.25 234 LYS A CA 1
ATOM 1836 C C . LYS A 1 234 ? -1.766 17.969 3.813 1.00 95.25 234 LYS A C 1
ATOM 1838 O O . LYS A 1 234 ? -2.860 17.440 3.917 1.00 95.25 234 LYS A O 1
ATOM 1843 N N . GLU A 1 235 ? -1.215 18.266 2.640 1.00 94.88 235 GLU A N 1
ATOM 1844 C CA . GLU A 1 235 ? -1.906 18.012 1.368 1.00 94.88 235 GLU A CA 1
ATOM 1845 C C . GLU A 1 235 ? -2.273 16.527 1.208 1.00 94.88 235 GLU A C 1
ATOM 1847 O O . GLU A 1 235 ? -3.383 16.187 0.810 1.00 94.88 235 GLU A O 1
ATOM 1852 N N . ILE A 1 236 ? -1.369 15.627 1.599 1.00 94.12 236 ILE A N 1
ATOM 1853 C CA . ILE A 1 236 ? -1.615 14.183 1.562 1.00 94.12 236 ILE A CA 1
ATOM 1854 C C . ILE A 1 236 ? -2.687 13.781 2.574 1.00 94.12 236 ILE A C 1
ATOM 1856 O O . ILE A 1 236 ? -3.541 12.957 2.257 1.00 94.12 236 ILE A O 1
ATOM 1860 N N . TRP A 1 237 ? -2.666 14.352 3.778 1.00 94.94 237 TRP A N 1
ATOM 1861 C CA . TRP A 1 237 ? -3.720 14.131 4.768 1.00 94.94 237 TRP A CA 1
ATOM 1862 C C . TRP A 1 237 ? -5.081 14.613 4.276 1.00 94.94 237 TRP A C 1
ATOM 1864 O O . TRP A 1 237 ? -6.044 13.869 4.416 1.00 94.94 237 TRP A O 1
ATOM 1874 N N . ASP A 1 238 ? -5.150 15.791 3.658 1.00 94.06 238 ASP A N 1
ATOM 1875 C CA . ASP A 1 238 ? -6.390 16.348 3.118 1.00 94.06 238 ASP A CA 1
ATOM 1876 C C . ASP A 1 238 ? -6.960 15.428 2.018 1.00 94.06 238 ASP A C 1
ATOM 1878 O O . ASP A 1 238 ? -8.153 15.123 2.021 1.00 94.06 238 ASP A O 1
ATOM 1882 N N . ILE A 1 239 ? -6.104 14.886 1.137 1.00 91.00 239 ILE A N 1
ATOM 1883 C CA . ILE A 1 239 ? -6.499 13.881 0.132 1.00 91.00 239 ILE A CA 1
ATOM 1884 C C . ILE A 1 239 ? -6.996 12.590 0.799 1.00 91.00 239 ILE A C 1
ATOM 1886 O O . ILE A 1 239 ? -8.003 12.019 0.370 1.00 91.00 239 ILE A O 1
ATOM 1890 N N . ILE A 1 240 ? -6.293 12.102 1.826 1.00 90.44 240 ILE A N 1
ATOM 1891 C CA . ILE A 1 240 ? -6.694 10.898 2.568 1.00 90.44 240 ILE A CA 1
ATOM 1892 C C . ILE A 1 240 ? -8.059 11.115 3.216 1.00 90.44 240 ILE A C 1
ATOM 1894 O O . ILE A 1 240 ? -8.919 10.253 3.067 1.00 90.44 240 ILE A O 1
ATOM 1898 N N . ASP A 1 241 ? -8.272 12.246 3.882 1.00 89.50 241 ASP A N 1
ATOM 1899 C CA . ASP A 1 241 ? -9.521 12.569 4.573 1.00 89.50 241 ASP A CA 1
ATOM 1900 C C . ASP A 1 241 ? -10.681 12.707 3.585 1.00 89.50 241 ASP A C 1
ATOM 1902 O O . ASP A 1 241 ? -11.742 12.119 3.794 1.00 89.50 241 ASP A O 1
ATOM 1906 N N . GLU A 1 242 ? -10.467 13.380 2.451 1.00 88.06 242 GLU A N 1
ATOM 1907 C CA . GLU A 1 242 ? -11.465 13.467 1.382 1.00 88.06 242 GLU A CA 1
ATOM 1908 C C . GLU A 1 242 ? -11.859 12.073 0.866 1.00 88.06 242 GLU A C 1
ATOM 1910 O O . GLU A 1 242 ? -13.043 11.780 0.674 1.00 88.06 242 GLU A O 1
ATOM 1915 N N . LYS A 1 243 ? -10.888 11.180 0.637 1.00 84.31 243 LYS A N 1
ATOM 1916 C CA . LYS A 1 243 ? -11.169 9.805 0.190 1.00 84.31 243 LYS A CA 1
ATOM 1917 C C . LYS A 1 243 ? -11.819 8.968 1.284 1.00 84.31 243 LYS A C 1
ATOM 1919 O O . LYS A 1 243 ? -12.735 8.195 0.992 1.00 84.31 243 LYS A O 1
ATOM 1924 N N . TRP A 1 244 ? -11.358 9.121 2.519 1.00 83.81 244 TRP A N 1
ATOM 1925 C CA . TRP A 1 244 ? -11.863 8.412 3.680 1.00 83.81 244 TRP A CA 1
ATOM 1926 C C . TRP A 1 244 ? -13.338 8.732 3.889 1.00 83.81 244 TRP A C 1
ATOM 1928 O O . TRP A 1 244 ? -14.153 7.816 3.804 1.00 83.81 244 TRP A O 1
ATOM 1938 N N . GLU A 1 245 ? -13.707 10.005 4.027 1.00 79.50 245 GLU A N 1
ATOM 1939 C CA . GLU A 1 245 ? -15.092 10.411 4.288 1.00 79.50 245 GLU A CA 1
ATOM 1940 C C . GLU A 1 245 ? -16.052 10.061 3.145 1.00 79.50 245 GLU A C 1
ATOM 1942 O O . GLU A 1 245 ? -17.196 9.678 3.388 1.00 79.50 245 GLU A O 1
ATOM 1947 N N . ASN A 1 246 ? -15.593 10.132 1.891 1.00 72.75 246 ASN A N 1
ATOM 1948 C CA . ASN A 1 246 ? -16.466 9.895 0.740 1.00 72.75 246 ASN A CA 1
ATOM 1949 C C . ASN A 1 246 ? -16.651 8.413 0.383 1.00 72.75 246 ASN A C 1
ATOM 1951 O O . ASN A 1 246 ? -17.694 8.045 -0.161 1.00 72.75 246 ASN A O 1
ATOM 1955 N N . GLN A 1 247 ? -15.642 7.563 0.605 1.00 66.12 247 GLN A N 1
ATOM 1956 C CA . GLN A 1 247 ? -15.631 6.202 0.046 1.00 66.12 247 GLN A CA 1
ATOM 1957 C C . GLN A 1 247 ? -15.552 5.097 1.100 1.00 66.12 247 GLN A C 1
ATOM 1959 O O . GLN A 1 247 ? -16.124 4.024 0.898 1.00 66.12 247 GLN A O 1
ATOM 1964 N N . MET A 1 248 ? -14.857 5.333 2.214 1.00 67.00 248 MET A N 1
ATOM 1965 C CA . MET A 1 248 ? -14.440 4.269 3.137 1.00 67.00 248 MET A CA 1
ATOM 1966 C C . MET A 1 248 ? -15.064 4.411 4.525 1.00 67.00 248 MET A C 1
ATOM 1968 O O . MET A 1 248 ? -15.424 3.412 5.146 1.00 67.00 248 MET A O 1
ATOM 1972 N N . HIS A 1 249 ? -15.245 5.628 5.026 1.00 71.12 249 HIS A N 1
ATOM 1973 C CA . HIS A 1 249 ? -15.742 5.874 6.366 1.00 71.12 249 HIS A CA 1
ATOM 1974 C C . HIS A 1 249 ? -17.232 5.536 6.460 1.00 71.12 249 HIS A C 1
ATOM 1976 O O . HIS A 1 249 ? -18.076 5.997 5.693 1.00 71.12 249 HIS A O 1
ATOM 1982 N N . ARG A 1 250 ? -17.569 4.677 7.422 1.00 78.06 250 ARG A N 1
ATOM 1983 C CA . ARG A 1 250 ? -18.947 4.330 7.774 1.00 78.06 250 ARG A CA 1
ATOM 1984 C C . ARG A 1 250 ? -19.021 4.230 9.283 1.00 78.06 250 ARG A C 1
ATOM 1986 O O . ARG A 1 250 ? -18.055 3.799 9.913 1.00 78.06 250 ARG A O 1
ATOM 1993 N N . GLY A 1 251 ? -20.196 4.512 9.847 1.00 84.12 251 GLY A N 1
ATOM 1994 C CA . GLY A 1 251 ? -20.428 4.346 11.286 1.00 84.12 251 GLY A CA 1
ATOM 1995 C C . GLY A 1 251 ? -20.011 2.961 11.794 1.00 84.12 251 GLY A C 1
ATOM 1996 O O . GLY A 1 251 ? -19.516 2.852 12.907 1.00 84.12 251 GLY A O 1
ATOM 1997 N N . LEU A 1 252 ? -20.114 1.928 10.947 1.00 87.94 252 LEU A N 1
ATOM 1998 C CA . LEU A 1 252 ? -19.719 0.560 11.279 1.00 87.94 252 LEU A CA 1
ATOM 1999 C C . LEU A 1 252 ? -18.211 0.407 11.531 1.00 87.94 252 LEU A C 1
ATOM 2001 O O . LEU A 1 252 ? -17.836 -0.315 12.446 1.00 87.94 252 LEU A O 1
ATOM 2005 N N . HIS A 1 253 ? -17.352 1.100 10.776 1.00 87.94 253 HIS A N 1
ATOM 2006 C CA . HIS A 1 253 ? -15.901 1.077 10.998 1.00 87.94 253 HIS A CA 1
ATOM 2007 C C . HIS A 1 253 ? -15.537 1.748 12.328 1.00 87.94 253 HIS A C 1
ATOM 2009 O O . HIS A 1 253 ? -14.756 1.204 13.106 1.00 87.94 253 HIS A O 1
ATOM 2015 N N . ALA A 1 254 ? -16.163 2.891 12.624 1.00 89.38 254 ALA A N 1
ATOM 2016 C CA . ALA A 1 254 ? -15.987 3.601 13.890 1.00 89.38 254 ALA A CA 1
ATOM 2017 C C . ALA A 1 254 ? -16.510 2.776 15.084 1.00 89.38 254 ALA A C 1
ATOM 2019 O O . ALA A 1 254 ? -15.841 2.664 16.112 1.00 89.38 254 ALA A O 1
ATOM 2020 N N . ALA A 1 255 ? -17.670 2.130 14.929 1.00 91.62 255 ALA A N 1
ATOM 2021 C CA . ALA A 1 255 ? -18.235 1.220 15.921 1.00 91.62 255 ALA A CA 1
ATOM 2022 C C . ALA A 1 255 ? -17.314 0.018 16.178 1.00 91.62 255 ALA A C 1
ATOM 2024 O O . ALA A 1 255 ? -17.031 -0.315 17.328 1.00 91.62 255 ALA A O 1
ATOM 2025 N N . ALA A 1 256 ? -16.802 -0.605 15.114 1.00 90.38 256 ALA A N 1
ATOM 2026 C CA . ALA A 1 256 ? -15.906 -1.749 15.221 1.00 90.38 256 ALA A CA 1
ATOM 2027 C C . ALA A 1 256 ? -14.578 -1.368 15.895 1.00 90.38 256 ALA A C 1
ATOM 2029 O O . ALA A 1 256 ? -14.106 -2.104 16.758 1.00 90.38 256 ALA A O 1
ATOM 2030 N N . TYR A 1 257 ? -14.023 -0.191 15.586 1.00 90.56 257 TYR A N 1
ATOM 2031 C CA . TYR A 1 257 ? -12.864 0.352 16.297 1.00 90.56 257 TYR A CA 1
ATOM 2032 C C . TYR A 1 257 ? -13.148 0.591 17.780 1.00 90.56 257 TYR A C 1
ATOM 2034 O O . TYR A 1 257 ? -12.339 0.212 18.626 1.00 90.56 257 TYR A O 1
ATOM 2042 N N . PHE A 1 258 ? -14.307 1.173 18.116 1.00 91.81 258 PHE A N 1
ATOM 2043 C CA . PHE A 1 258 ? -14.690 1.394 19.511 1.00 91.81 258 PHE A CA 1
ATOM 2044 C C . PHE A 1 258 ? -14.734 0.084 20.299 1.00 91.81 258 PHE A C 1
ATOM 2046 O O . PHE A 1 258 ? -14.235 0.037 21.420 1.00 91.81 258 PHE A O 1
ATOM 2053 N N . LEU A 1 259 ? -15.325 -0.959 19.713 1.00 90.88 259 LEU A N 1
ATOM 2054 C CA . LEU A 1 259 ? -15.523 -2.272 20.333 1.00 90.88 259 LEU A CA 1
ATOM 2055 C C . LEU A 1 259 ? -14.273 -3.163 20.288 1.00 90.88 259 LEU A C 1
ATOM 2057 O O . LEU A 1 259 ? -14.241 -4.227 20.905 1.00 90.88 259 LEU A O 1
ATOM 2061 N N . ASN A 1 260 ? -13.219 -2.742 19.591 1.00 89.81 260 ASN A N 1
ATOM 2062 C CA . ASN A 1 260 ? -11.963 -3.468 19.538 1.00 89.81 260 ASN A CA 1
ATOM 2063 C C . ASN A 1 260 ? -11.154 -3.205 20.816 1.00 89.81 260 ASN A C 1
ATOM 2065 O O . ASN A 1 260 ? -10.581 -2.129 20.997 1.00 89.81 260 ASN A O 1
ATOM 2069 N N . SER A 1 261 ? -11.067 -4.202 21.702 1.00 89.25 261 SER A N 1
ATOM 2070 C CA . SER A 1 261 ? -10.368 -4.087 22.990 1.00 89.25 261 SER A CA 1
ATOM 2071 C C . SER A 1 261 ? -8.906 -3.673 22.846 1.00 89.25 261 SER A C 1
ATOM 2073 O O . SER A 1 261 ? -8.403 -2.932 23.688 1.00 89.25 261 SER A O 1
ATOM 2075 N N . ARG A 1 262 ? -8.222 -4.106 21.777 1.00 88.25 262 ARG A N 1
ATOM 2076 C CA . ARG A 1 262 ? -6.821 -3.745 21.521 1.00 88.25 262 ARG A CA 1
ATOM 2077 C C . ARG A 1 262 ? -6.654 -2.239 21.355 1.00 88.25 262 ARG A C 1
ATOM 2079 O O . ARG A 1 262 ? -5.722 -1.682 21.924 1.00 88.25 262 ARG A O 1
ATOM 2086 N N . TYR A 1 263 ? -7.563 -1.589 20.632 1.00 89.62 263 TYR A N 1
ATOM 2087 C CA . TYR A 1 263 ? -7.547 -0.135 20.490 1.00 89.62 263 TYR A CA 1
ATOM 2088 C C . TYR A 1 263 ? -8.153 0.552 21.705 1.00 89.62 263 TYR A C 1
ATOM 2090 O O . TYR A 1 263 ? -7.529 1.441 22.274 1.00 89.62 263 TYR A O 1
ATOM 2098 N N . ARG A 1 264 ? -9.334 0.115 22.163 1.00 91.31 264 ARG A N 1
ATOM 2099 C CA . ARG A 1 264 ? -10.078 0.795 23.231 1.00 91.31 264 ARG A CA 1
ATOM 2100 C C . ARG A 1 264 ? -9.280 0.931 24.524 1.00 91.31 264 ARG A C 1
ATOM 2102 O O . ARG A 1 264 ? -9.441 1.923 25.240 1.00 91.31 264 ARG A O 1
ATOM 2109 N N . TRP A 1 265 ? -8.462 -0.073 24.824 1.00 91.12 265 TRP A N 1
ATOM 2110 C CA . TRP A 1 265 ? -7.664 -0.166 26.042 1.00 91.12 265 TRP A CA 1
ATOM 2111 C C . TRP A 1 265 ? -6.208 0.270 25.866 1.00 91.12 265 TRP A C 1
ATOM 2113 O O . TRP A 1 265 ? -5.458 0.202 26.844 1.00 91.12 265 TRP A O 1
ATOM 2123 N N . SER A 1 266 ? -5.831 0.704 24.659 1.00 88.88 266 SER A N 1
ATOM 2124 C CA . SER A 1 266 ? -4.527 1.296 24.364 1.00 88.88 266 SER A CA 1
ATOM 2125 C C . SER A 1 266 ? -4.362 2.638 25.095 1.00 88.88 266 SER A C 1
ATOM 2127 O O . SER A 1 266 ? -5.348 3.372 25.234 1.00 88.88 266 SER A O 1
ATOM 2129 N N . PRO A 1 267 ? -3.149 2.995 25.560 1.00 87.00 267 PRO A N 1
ATOM 2130 C CA . PRO A 1 267 ? -2.875 4.340 26.068 1.00 87.00 267 PRO A CA 1
ATOM 2131 C C . PRO A 1 267 ? -3.111 5.425 25.006 1.00 87.00 267 PRO A C 1
ATOM 2133 O O . PRO A 1 267 ? -3.636 6.488 25.335 1.00 87.00 267 PRO A O 1
ATOM 2136 N N . ASP A 1 268 ? -2.823 5.114 23.741 1.00 85.94 268 ASP A N 1
ATOM 2137 C CA . ASP A 1 268 ? -2.881 6.044 22.603 1.00 85.94 268 ASP A CA 1
ATOM 2138 C C . ASP A 1 268 ? -4.245 6.028 21.903 1.00 85.94 268 ASP A C 1
ATOM 2140 O O . ASP A 1 268 ? -4.383 6.296 20.715 1.00 85.94 268 ASP A O 1
ATOM 2144 N N . VAL A 1 269 ? -5.291 5.632 22.624 1.00 89.06 269 VAL A N 1
ATOM 2145 C CA . VAL A 1 269 ? -6.604 5.445 22.023 1.00 89.06 269 VAL A CA 1
ATOM 2146 C C . VAL A 1 269 ? -7.213 6.759 21.532 1.00 89.06 269 VAL A C 1
ATOM 2148 O O . VAL A 1 269 ? -7.335 7.729 22.291 1.00 89.06 269 VAL A O 1
ATOM 2151 N N . SER A 1 270 ? -7.707 6.753 20.291 1.00 86.38 270 SER A N 1
ATOM 2152 C CA . SER A 1 270 ? -8.359 7.922 19.714 1.00 86.38 270 SER A CA 1
ATOM 2153 C C . SER A 1 270 ? -9.607 8.329 20.510 1.00 86.38 270 SER A C 1
ATOM 2155 O O . SER A 1 270 ? -10.398 7.509 21.009 1.00 86.38 270 SER A O 1
ATOM 2157 N N . ARG A 1 271 ? -9.754 9.647 20.669 1.00 86.19 271 ARG A N 1
ATOM 2158 C CA . ARG A 1 271 ? -10.865 10.310 21.370 1.00 86.19 271 ARG A CA 1
ATOM 2159 C C . ARG A 1 271 ? -11.763 11.087 20.413 1.00 86.19 271 ARG A C 1
ATOM 2161 O O . ARG A 1 271 ? -12.583 11.879 20.876 1.00 86.19 271 ARG A O 1
ATOM 2168 N N . HIS A 1 272 ? -11.600 10.881 19.108 1.00 87.25 272 HIS A N 1
ATOM 2169 C CA . HIS A 1 272 ? -12.351 11.627 18.116 1.00 87.25 272 HIS A CA 1
ATOM 2170 C C . HIS A 1 272 ? -13.869 11.398 18.303 1.00 87.25 272 HIS A C 1
ATOM 2172 O O . HIS A 1 272 ? -14.303 10.244 18.427 1.00 87.25 272 HIS A O 1
ATOM 2178 N N . PRO A 1 273 ? -14.699 12.462 18.368 1.00 87.62 273 PRO A N 1
ATOM 2179 C CA . PRO A 1 273 ? -16.131 12.335 18.658 1.00 87.62 273 PRO A CA 1
ATOM 2180 C C . PRO A 1 273 ? -16.888 11.441 17.672 1.00 87.62 273 PRO A C 1
ATOM 2182 O O . PRO A 1 273 ? -17.887 10.816 18.040 1.00 87.62 273 PRO A O 1
ATOM 2185 N N . GLU A 1 274 ? -16.401 11.343 16.433 1.00 88.50 274 GLU A N 1
ATOM 2186 C CA . GLU A 1 274 ? -17.026 10.536 15.386 1.00 88.50 274 GLU A CA 1
ATOM 2187 C C . GLU A 1 274 ? -17.073 9.045 15.723 1.00 88.50 274 GLU A C 1
ATOM 2189 O O . GLU A 1 274 ? -18.001 8.364 15.304 1.00 88.50 274 GLU A O 1
ATOM 2194 N N . ILE A 1 275 ? -16.122 8.541 16.517 1.00 90.81 275 ILE A N 1
ATOM 2195 C CA . ILE A 1 275 ? -16.056 7.126 16.891 1.00 90.81 275 ILE A CA 1
ATOM 2196 C C . ILE A 1 275 ? -17.285 6.774 17.727 1.00 90.81 275 ILE A C 1
ATOM 2198 O O . ILE A 1 275 ? -18.002 5.815 17.441 1.00 90.81 275 ILE A O 1
ATOM 2202 N N . LYS A 1 276 ? -17.560 7.598 18.747 1.00 91.50 276 LYS A N 1
ATOM 2203 C CA . LYS A 1 276 ? -18.734 7.433 19.608 1.00 91.50 276 LYS A CA 1
ATOM 2204 C C . LYS A 1 276 ? -20.015 7.665 18.801 1.00 91.50 276 LYS A C 1
ATOM 2206 O O . LYS A 1 276 ? -20.935 6.863 18.890 1.00 91.50 276 LYS A O 1
ATOM 2211 N N . MET A 1 277 ? -20.055 8.699 17.960 1.00 90.31 277 MET A N 1
ATOM 2212 C CA . MET A 1 277 ? -21.203 8.976 17.088 1.00 90.31 277 MET A CA 1
ATOM 2213 C C . MET A 1 277 ? -21.511 7.808 16.133 1.00 90.31 277 MET A C 1
ATOM 2215 O O . MET A 1 277 ? -22.666 7.420 15.973 1.00 90.31 277 MET A O 1
ATOM 2219 N N . GLY A 1 278 ? -20.484 7.225 15.514 1.00 91.00 278 GLY A N 1
ATOM 2220 C CA . GLY A 1 278 ? -20.598 6.092 14.600 1.00 91.00 278 GLY A CA 1
ATOM 2221 C C . GLY A 1 278 ? -21.127 4.836 15.286 1.00 91.00 278 GLY A C 1
ATOM 2222 O O . GLY A 1 278 ? -21.979 4.153 14.715 1.00 91.00 278 GLY A O 1
ATOM 2223 N N . LEU A 1 279 ? -20.701 4.586 16.530 1.00 93.12 279 LEU A N 1
ATOM 2224 C CA . LEU A 1 279 ? -21.242 3.520 17.373 1.00 93.12 279 LEU A CA 1
ATOM 2225 C C . LEU A 1 279 ? -22.746 3.686 17.611 1.00 93.12 279 LEU A C 1
ATOM 2227 O O . LEU A 1 279 ? -23.504 2.777 17.277 1.00 93.12 279 LEU A O 1
ATOM 2231 N N . TYR A 1 280 ? -23.191 4.843 18.115 1.00 92.62 280 TYR A N 1
ATOM 2232 C CA . TYR A 1 280 ? -24.618 5.059 18.396 1.00 92.62 280 TYR A CA 1
ATOM 2233 C C . TYR A 1 280 ? -25.478 5.010 17.135 1.00 92.62 280 TYR A C 1
ATOM 2235 O O . TYR A 1 280 ? -26.532 4.384 17.156 1.00 92.62 280 TYR A O 1
ATOM 2243 N N . ARG A 1 281 ? -25.002 5.560 16.009 1.00 92.69 281 ARG A N 1
ATOM 2244 C CA . ARG A 1 281 ? -25.691 5.426 14.711 1.00 92.69 281 ARG A CA 1
ATOM 2245 C C . ARG A 1 281 ? -25.857 3.965 14.287 1.00 92.69 281 ARG A C 1
ATOM 2247 O O . ARG A 1 281 ? -26.857 3.612 13.668 1.00 92.69 281 ARG A O 1
ATOM 2254 N N . CYS A 1 282 ? -24.883 3.105 14.588 1.00 93.19 282 CYS A N 1
ATOM 2255 C CA . CYS A 1 282 ? -25.015 1.673 14.321 1.00 93.19 282 CYS A CA 1
ATOM 2256 C C . CYS A 1 282 ? -26.000 1.006 15.275 1.00 93.19 282 CYS A C 1
ATOM 2258 O O . CYS A 1 282 ? -26.820 0.219 14.816 1.00 93.19 282 CYS A O 1
ATOM 2260 N N . MET A 1 283 ? -25.938 1.326 16.567 1.00 93.81 283 MET A N 1
ATOM 2261 C CA . MET A 1 283 ? -26.853 0.783 17.573 1.00 93.81 283 MET A CA 1
ATOM 2262 C C . MET A 1 283 ? -28.306 1.150 17.263 1.00 93.81 283 MET A C 1
ATOM 2264 O O . MET A 1 283 ? -29.149 0.265 17.240 1.00 93.81 283 MET A O 1
ATOM 2268 N N . GLU A 1 284 ? -28.582 2.408 16.918 1.00 92.69 284 GLU A N 1
ATOM 2269 C CA . GLU A 1 284 ? -29.915 2.883 16.520 1.00 92.69 284 GLU A CA 1
ATOM 2270 C C . GLU A 1 284 ? -30.456 2.151 15.282 1.00 92.69 284 GLU A C 1
ATOM 2272 O O . GLU A 1 284 ? -31.647 1.875 15.183 1.00 92.69 284 GLU A O 1
ATOM 2277 N N . ARG A 1 285 ? -29.579 1.798 14.335 1.00 93.19 285 ARG A N 1
ATOM 2278 C CA . ARG A 1 285 ? -29.976 1.093 13.110 1.00 93.19 285 ARG A CA 1
ATOM 2279 C C . ARG A 1 285 ? -30.144 -0.418 13.297 1.00 93.19 285 ARG A C 1
ATOM 2281 O O . ARG A 1 285 ? -30.858 -1.037 12.512 1.00 93.19 285 ARG A O 1
ATOM 2288 N N . LEU A 1 286 ? -29.416 -1.024 14.236 1.00 92.12 286 LEU A N 1
ATOM 2289 C CA . LEU A 1 286 ? -29.278 -2.482 14.350 1.00 92.12 286 LEU A CA 1
ATOM 2290 C C . LEU A 1 286 ? -29.993 -3.087 15.560 1.00 92.12 286 LEU A C 1
ATOM 2292 O O . LEU A 1 286 ? -30.244 -4.290 15.546 1.00 92.12 286 LEU A O 1
ATOM 2296 N N . LEU A 1 287 ? -30.276 -2.301 16.599 1.00 93.06 287 LEU A N 1
ATOM 2297 C CA . LEU A 1 287 ? -30.812 -2.781 17.872 1.00 93.06 287 LEU A CA 1
ATOM 2298 C C . LEU A 1 287 ? -32.192 -2.176 18.13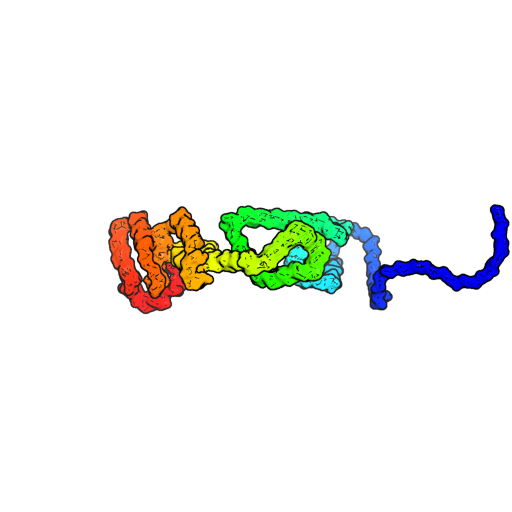7 1.00 93.06 287 LEU A C 1
ATOM 2300 O O . LEU A 1 287 ? -32.442 -1.012 17.828 1.00 93.06 287 LEU A O 1
ATOM 2304 N N . ASP A 1 288 ? -33.073 -2.957 18.755 1.00 94.62 288 ASP A N 1
ATOM 2305 C CA . ASP A 1 288 ? -34.290 -2.437 19.374 1.00 94.62 288 ASP A CA 1
ATOM 2306 C C . ASP A 1 288 ? -33.968 -1.672 20.672 1.00 94.62 288 ASP A C 1
ATOM 2308 O O . ASP A 1 288 ? -32.865 -1.770 21.217 1.00 94.62 288 ASP A O 1
ATOM 2312 N N . GLN A 1 289 ? -34.945 -0.917 21.178 1.00 91.06 289 GLN A N 1
ATOM 2313 C CA . GLN A 1 289 ? -34.778 -0.056 22.351 1.00 91.06 289 GLN A CA 1
ATOM 2314 C C . GLN A 1 289 ? -34.310 -0.822 23.601 1.00 91.06 289 GLN A C 1
ATOM 2316 O O . GLN A 1 289 ? -33.396 -0.365 24.286 1.00 91.06 289 GLN A O 1
ATOM 2321 N N . GLU A 1 290 ? -34.892 -1.993 23.886 1.00 92.75 290 GLU A N 1
ATOM 2322 C CA . GLU A 1 290 ? -34.565 -2.768 25.090 1.00 92.75 290 GLU A CA 1
ATOM 2323 C C . GLU A 1 290 ? -33.132 -3.310 25.014 1.00 92.75 290 GLU A C 1
ATOM 2325 O O . GLU A 1 290 ? -32.369 -3.255 25.985 1.00 92.75 290 GLU A O 1
ATOM 2330 N N . THR A 1 291 ? -32.737 -3.815 23.844 1.00 93.19 291 THR A N 1
ATOM 2331 C CA . THR A 1 291 ? -31.369 -4.286 23.614 1.00 93.19 291 THR A CA 1
ATOM 2332 C C . THR A 1 291 ? -30.363 -3.136 23.671 1.00 93.19 291 THR A C 1
ATOM 2334 O O . THR A 1 291 ? -29.283 -3.301 24.241 1.00 93.19 291 THR A O 1
ATOM 2337 N N . ASN A 1 292 ? -30.705 -1.967 23.125 1.00 91.56 292 ASN A N 1
ATOM 2338 C CA . ASN A 1 292 ? -29.840 -0.788 23.107 1.00 91.56 292 ASN A CA 1
ATOM 2339 C C . ASN A 1 292 ? -29.478 -0.325 24.528 1.00 91.56 292 ASN A C 1
ATOM 2341 O O . ASN A 1 292 ? -28.296 -0.184 24.832 1.00 91.56 292 ASN A O 1
ATOM 2345 N N . GLU A 1 293 ? -30.460 -0.213 25.427 1.00 89.94 293 GLU A N 1
ATOM 2346 C CA . GLU A 1 293 ? -30.235 0.169 26.831 1.00 89.94 293 GLU A CA 1
ATOM 2347 C C . GLU A 1 293 ? -29.301 -0.809 27.564 1.00 89.94 293 GLU A C 1
ATOM 2349 O O . GLU A 1 293 ? -28.387 -0.400 28.288 1.00 89.94 293 GLU A O 1
ATOM 2354 N N . LYS A 1 294 ? -29.473 -2.119 27.332 1.00 91.06 294 LYS A N 1
ATOM 2355 C CA . LYS A 1 294 ? -28.590 -3.148 27.905 1.00 91.06 294 LYS A CA 1
ATOM 2356 C C . LYS A 1 294 ? -27.168 -3.032 27.366 1.00 91.06 294 LYS A C 1
ATOM 2358 O O . LYS A 1 294 ? -26.219 -3.125 28.146 1.00 91.06 294 LYS A O 1
ATOM 2363 N N . VAL A 1 295 ? -27.006 -2.834 26.058 1.00 91.50 295 VAL A N 1
ATOM 2364 C CA . VAL A 1 295 ? -25.687 -2.664 25.434 1.00 91.50 295 VAL A CA 1
ATOM 2365 C C . VAL A 1 295 ? -25.009 -1.397 25.946 1.00 91.50 295 VAL A C 1
ATOM 2367 O O . VAL A 1 295 ? -23.851 -1.476 26.345 1.00 91.50 295 VAL A O 1
ATOM 2370 N N . ASP A 1 296 ? -25.715 -0.267 26.002 1.00 90.56 296 ASP A N 1
ATOM 2371 C CA . ASP A 1 296 ? -25.164 1.012 26.463 1.00 90.56 296 ASP A CA 1
ATOM 2372 C C . ASP A 1 296 ? -24.590 0.904 27.883 1.00 90.56 296 ASP A C 1
ATOM 2374 O O . ASP A 1 296 ? -23.454 1.316 28.124 1.00 90.56 296 ASP A O 1
ATOM 2378 N N . SER A 1 297 ? -25.294 0.209 28.787 1.00 88.75 297 SER A N 1
ATOM 2379 C CA . SER A 1 297 ? -24.790 -0.055 30.143 1.00 88.75 297 SER A CA 1
ATOM 2380 C C . SER A 1 297 ? -23.474 -0.854 30.160 1.00 88.75 297 SER A C 1
ATOM 2382 O O . SER A 1 297 ? -22.581 -0.578 30.964 1.00 88.75 297 SER A O 1
ATOM 2384 N N . GLN A 1 298 ? -23.304 -1.800 29.230 1.00 91.81 298 GLN A N 1
ATOM 2385 C CA . GLN A 1 298 ? -22.093 -2.618 29.116 1.00 91.81 298 GLN A CA 1
ATOM 2386 C C . GLN A 1 298 ? -20.933 -1.883 28.434 1.00 91.81 298 GLN A C 1
ATOM 2388 O O . GLN A 1 298 ? -19.774 -2.238 28.668 1.00 91.81 298 GLN A O 1
ATOM 2393 N N . LEU A 1 299 ? -21.195 -0.855 27.617 1.00 92.44 299 LEU A N 1
ATOM 2394 C CA . LEU A 1 299 ? -20.138 -0.092 26.942 1.00 92.44 299 LEU A CA 1
ATOM 2395 C C . LEU A 1 299 ? -19.215 0.608 27.941 1.00 92.44 299 LEU A C 1
ATOM 2397 O O . LEU A 1 299 ? -18.000 0.642 27.727 1.00 92.44 299 LEU A O 1
ATOM 2401 N N . ASP A 1 300 ? -19.762 1.136 29.036 1.00 89.06 300 ASP A N 1
ATOM 2402 C CA . ASP A 1 300 ? -18.961 1.753 30.093 1.00 89.06 300 ASP A CA 1
ATOM 2403 C C . ASP A 1 300 ? -18.144 0.711 30.863 1.00 89.06 300 ASP A C 1
ATOM 2405 O O . ASP A 1 300 ? -16.957 0.931 31.130 1.00 89.06 300 ASP A O 1
ATOM 2409 N N . GLU A 1 301 ? -18.722 -0.454 31.167 1.00 91.94 301 GLU A N 1
ATOM 2410 C CA . GLU A 1 301 ? -17.971 -1.549 31.785 1.00 91.94 301 GLU A CA 1
ATOM 2411 C C . GLU A 1 301 ? -16.801 -1.996 30.908 1.00 91.94 301 GLU A C 1
ATOM 2413 O O . GLU A 1 301 ? -15.668 -2.102 31.385 1.00 91.94 301 GLU A O 1
ATOM 2418 N N . PHE A 1 302 ? -17.050 -2.174 29.611 1.00 92.00 302 PHE A N 1
ATOM 2419 C CA . PHE A 1 302 ? -16.030 -2.504 28.627 1.00 92.00 302 PHE A CA 1
ATOM 2420 C C . PHE A 1 302 ? -14.945 -1.427 28.554 1.00 92.00 302 PHE A C 1
ATOM 2422 O O . PHE A 1 302 ? -13.757 -1.725 28.689 1.00 92.00 302 PHE A O 1
ATOM 2429 N N . LYS A 1 303 ? -15.330 -0.157 28.393 1.00 90.88 303 LYS A N 1
ATOM 2430 C CA . LYS A 1 303 ? -14.399 0.973 28.262 1.00 90.88 303 LYS A CA 1
ATOM 2431 C C . LYS A 1 303 ? -13.476 1.102 29.472 1.00 90.88 303 LYS A C 1
ATOM 2433 O O . LYS A 1 303 ? -12.283 1.354 29.300 1.00 90.88 303 LYS A O 1
ATOM 2438 N N . TYR A 1 304 ? -14.015 0.935 30.678 1.00 90.88 304 TYR A N 1
ATOM 2439 C CA . TYR A 1 304 ? -13.269 1.107 31.926 1.00 90.88 304 TYR A CA 1
ATOM 2440 C C . TYR A 1 304 ? -12.715 -0.197 32.507 1.00 90.88 304 TYR A C 1
ATOM 2442 O O . TYR A 1 304 ? -12.189 -0.166 33.620 1.00 90.88 304 TYR A O 1
ATOM 2450 N N . LYS A 1 305 ? -12.796 -1.322 31.779 1.00 91.62 305 LYS A N 1
ATOM 2451 C CA . LYS A 1 305 ? -12.331 -2.644 32.240 1.00 91.62 305 LYS A CA 1
ATOM 2452 C C . LYS A 1 305 ? -12.953 -3.028 33.592 1.00 91.62 305 LYS A C 1
ATOM 2454 O O . LYS A 1 305 ? -12.258 -3.457 34.510 1.00 91.62 305 LYS A O 1
ATOM 2459 N N . ARG A 1 306 ? -14.259 -2.810 33.740 1.00 91.69 306 ARG A N 1
ATOM 2460 C CA . ARG A 1 306 ? -15.041 -3.161 34.938 1.00 91.69 306 ARG A CA 1
ATOM 2461 C C . ARG A 1 306 ? -15.845 -4.437 34.694 1.00 91.69 306 ARG A C 1
ATOM 2463 O O . ARG A 1 306 ? -15.870 -4.957 33.580 1.00 91.69 306 ARG A O 1
ATOM 2470 N N . GLY A 1 307 ? -16.458 -4.964 35.753 1.00 90.25 307 GLY A N 1
ATOM 2471 C CA . GLY A 1 307 ? -17.253 -6.188 35.673 1.00 90.25 307 GLY A CA 1
ATOM 2472 C C . GLY A 1 307 ? -16.430 -7.354 35.121 1.00 90.25 307 GLY A C 1
ATOM 2473 O O . GLY A 1 307 ? -15.272 -7.549 35.501 1.00 90.25 307 GLY A O 1
ATOM 2474 N N . LEU A 1 308 ? -17.003 -8.099 34.176 1.00 88.88 308 LEU A N 1
ATOM 2475 C CA . LEU A 1 308 ? -16.337 -9.234 33.527 1.00 88.88 308 LEU A CA 1
ATOM 2476 C C . LEU A 1 308 ? -15.090 -8.826 32.719 1.00 88.88 308 LEU A C 1
ATOM 2478 O O . LEU A 1 308 ? -14.143 -9.608 32.615 1.00 88.88 308 LEU A O 1
ATOM 2482 N N . PHE A 1 309 ? -15.032 -7.590 32.216 1.00 89.38 309 PHE A N 1
ATOM 2483 C CA . PHE A 1 309 ? -13.882 -7.078 31.461 1.00 89.38 309 PHE A CA 1
ATOM 2484 C C . PHE A 1 309 ? -12.668 -6.752 32.342 1.00 89.38 309 PHE A C 1
ATOM 2486 O O . PHE A 1 309 ? -11.555 -6.626 31.831 1.00 89.38 309 PHE A O 1
ATOM 2493 N N . GLY A 1 310 ? -12.862 -6.639 33.660 1.00 89.19 310 GLY A N 1
ATOM 2494 C CA . GLY A 1 310 ? -11.789 -6.405 34.631 1.00 89.19 310 GLY A CA 1
ATOM 2495 C C . GLY A 1 310 ? -11.065 -7.668 35.096 1.00 89.19 310 GLY A C 1
ATOM 2496 O O . GLY A 1 310 ? -10.061 -7.575 35.801 1.00 89.19 310 GLY A O 1
ATOM 2497 N N . TYR A 1 311 ? -11.545 -8.856 34.720 1.00 90.94 311 TYR A N 1
ATOM 2498 C CA . TYR A 1 311 ? -10.926 -10.111 35.136 1.00 90.94 311 TYR A CA 1
ATOM 2499 C C . TYR A 1 311 ? -9.576 -10.332 34.455 1.00 90.94 311 TYR A C 1
ATOM 2501 O O . TYR A 1 311 ? -9.374 -10.010 33.283 1.00 90.94 311 TYR A O 1
ATOM 2509 N N . ASN A 1 312 ? -8.662 -10.989 35.172 1.00 88.44 312 ASN A N 1
ATOM 2510 C CA . ASN A 1 312 ? -7.300 -11.233 34.695 1.00 88.44 312 ASN A CA 1
ATOM 2511 C C . ASN A 1 312 ? -7.259 -11.978 33.344 1.00 88.44 312 ASN A C 1
ATOM 2513 O O . ASN A 1 312 ? -6.408 -11.708 32.500 1.00 88.44 312 ASN A O 1
ATOM 2517 N N . ALA A 1 313 ? -8.218 -12.876 33.094 1.00 86.44 313 ALA A N 1
ATOM 2518 C CA . ALA A 1 313 ? -8.343 -13.567 31.811 1.00 86.44 313 ALA A CA 1
ATOM 2519 C C . ALA A 1 313 ? -8.589 -12.600 30.635 1.00 86.44 313 ALA A C 1
ATOM 2521 O O . ALA A 1 313 ? -7.982 -12.759 29.576 1.00 86.44 313 ALA A O 1
ATOM 2522 N N . ALA A 1 314 ? -9.423 -11.571 30.816 1.00 84.88 314 ALA A N 1
ATOM 2523 C CA . ALA A 1 314 ? -9.662 -10.545 29.801 1.00 84.88 314 ALA A CA 1
ATOM 2524 C C . ALA A 1 314 ? -8.423 -9.649 29.624 1.00 84.88 314 ALA A C 1
ATOM 2526 O O . ALA A 1 314 ? -7.946 -9.448 28.505 1.00 84.88 314 ALA A O 1
ATOM 2527 N N . LEU A 1 315 ? -7.825 -9.198 30.732 1.00 86.12 315 LEU A N 1
ATOM 2528 C CA . LEU A 1 315 ? -6.658 -8.307 30.724 1.00 86.12 315 LEU A CA 1
ATOM 2529 C C . LEU A 1 315 ? -5.392 -8.939 30.123 1.00 86.12 315 LEU A C 1
ATOM 2531 O O . LEU A 1 315 ? -4.539 -8.224 29.604 1.00 86.12 315 LEU A O 1
ATOM 2535 N N . THR A 1 316 ? -5.268 -10.266 30.151 1.00 85.38 316 THR A N 1
ATOM 2536 C CA . THR A 1 316 ? -4.108 -10.989 29.595 1.00 85.38 316 THR A CA 1
ATOM 2537 C C . THR A 1 316 ? -4.303 -11.466 28.153 1.00 85.38 316 THR A C 1
ATOM 2539 O O . THR A 1 316 ? -3.326 -11.831 27.491 1.00 85.38 316 THR A O 1
ATOM 2542 N N . SER A 1 317 ? -5.541 -11.469 27.643 1.00 83.25 317 SER A N 1
ATOM 2543 C CA . SER A 1 317 ? -5.875 -12.029 26.324 1.00 83.25 317 SER A CA 1
ATOM 2544 C C . SER A 1 317 ? -6.303 -11.000 25.276 1.00 83.25 317 SER A C 1
ATOM 2546 O O . SER A 1 317 ? -6.249 -11.316 24.089 1.00 83.25 317 SER A O 1
ATOM 2548 N N . TYR A 1 318 ? -6.649 -9.769 25.664 1.00 82.25 318 TYR A N 1
ATOM 2549 C CA . TYR A 1 318 ? -7.225 -8.768 24.750 1.00 82.25 318 TYR A CA 1
ATOM 2550 C C . TYR A 1 318 ? -6.325 -8.324 23.585 1.00 82.25 318 TYR A C 1
ATOM 2552 O O . TYR A 1 318 ? -6.831 -7.812 22.592 1.00 82.25 318 TYR A O 1
ATOM 2560 N N . LEU A 1 319 ? -5.003 -8.510 23.693 1.00 80.00 319 LEU A N 1
ATOM 2561 C CA . LEU A 1 319 ? -4.047 -8.271 22.600 1.00 80.00 319 LEU A CA 1
ATOM 2562 C C . LEU A 1 319 ? -3.870 -9.487 21.682 1.00 80.00 319 LEU A C 1
ATOM 2564 O O . LEU A 1 319 ? -3.356 -9.350 20.576 1.00 80.00 319 LEU A O 1
ATOM 2568 N N . LYS A 1 320 ? -4.247 -10.676 22.161 1.00 78.25 320 LYS A N 1
ATOM 2569 C CA . LYS A 1 320 ? -4.005 -11.966 21.500 1.00 78.25 320 LYS A CA 1
ATOM 2570 C C . LYS A 1 320 ? -5.221 -12.466 20.727 1.00 78.25 320 LYS A C 1
ATOM 2572 O O . LYS A 1 320 ? -5.064 -13.307 19.850 1.00 78.25 320 LYS A O 1
ATOM 2577 N N . ARG A 1 321 ? -6.421 -12.003 21.082 1.00 70.75 321 ARG A N 1
ATOM 2578 C CA . ARG A 1 321 ? -7.673 -12.430 20.453 1.00 70.75 321 ARG A CA 1
ATOM 2579 C C . ARG A 1 321 ? -8.119 -11.411 19.403 1.00 70.75 321 ARG A C 1
ATOM 2581 O O . ARG A 1 321 ? -8.243 -10.235 19.746 1.00 70.75 321 ARG A O 1
ATOM 2588 N N . PRO A 1 322 ? -8.362 -11.831 18.151 1.00 65.62 322 PRO A N 1
ATOM 2589 C CA . PRO A 1 322 ? -8.968 -10.959 17.158 1.00 65.62 322 PRO A CA 1
ATOM 2590 C C . PRO A 1 322 ? -10.421 -10.622 17.563 1.00 65.62 322 PRO A C 1
ATOM 2592 O O . PRO A 1 322 ? -11.126 -11.490 18.085 1.00 65.62 322 PRO A O 1
ATOM 2595 N N . PRO A 1 323 ? -10.887 -9.380 17.348 1.00 66.31 323 PRO A N 1
ATOM 2596 C CA . PRO A 1 323 ? -12.255 -8.968 17.642 1.00 66.31 323 PRO A CA 1
ATOM 2597 C C . PRO A 1 323 ? -13.230 -9.796 16.814 1.00 66.31 323 PRO A C 1
ATOM 2599 O O . PRO A 1 323 ? -13.063 -9.839 15.608 1.00 66.31 323 PRO A O 1
ATOM 2602 N N . GLY A 1 324 ? -14.253 -10.404 17.418 1.00 56.44 324 GLY A N 1
ATOM 2603 C CA . GLY A 1 324 ? -15.334 -11.075 16.679 1.00 56.44 324 GLY A CA 1
ATOM 2604 C C . GLY A 1 324 ? -15.119 -12.556 16.342 1.00 56.44 324 GLY A C 1
ATOM 2605 O O . GLY A 1 324 ? -15.988 -13.143 15.704 1.00 56.44 324 GLY A O 1
ATOM 2606 N N . ILE A 1 325 ? -14.021 -13.179 16.788 1.00 48.84 325 ILE A N 1
ATOM 2607 C CA . ILE A 1 325 ? -13.873 -14.644 16.765 1.00 48.84 325 ILE A CA 1
ATOM 2608 C C . ILE A 1 325 ? -14.172 -15.167 18.172 1.00 48.84 325 ILE A C 1
ATOM 2610 O O . ILE A 1 325 ? -13.388 -14.936 19.096 1.00 48.84 325 ILE A O 1
ATOM 2614 N N . ASN A 1 326 ? -15.329 -15.817 18.321 1.00 37.94 326 ASN A N 1
ATOM 2615 C CA . ASN A 1 326 ? -15.703 -16.553 19.532 1.00 37.94 326 ASN A CA 1
ATOM 2616 C C . ASN A 1 326 ? -15.054 -17.933 19.562 1.00 37.94 326 ASN A C 1
ATOM 2618 O O . ASN A 1 326 ? -15.084 -18.608 18.507 1.00 37.94 326 ASN A O 1
#

InterPro domains:
  IPR012337 Ribonuclease H-like superfamily [SSF53098] (137-296)

Secondary structure (DSSP, 8-state):
-------------PPPPP------TTGGG------------------HHHHHHHHHHHHHHHHHHHHHTT--GGGGGSHHHHHHHHHHHHH-TTPPPPPHHHIIIIIHHHHHHHHHHHHHHHHHHHHHH-THHHHHHHHHHTHHHHHHHHHSHHHHHSGGGGSHHHHHHHHHHT-TTTHHHHHHHHHHHHHHHHHHHHHHH-TTS-GGGTHHHHHHHHHHHHHHHTTT-HHHHHHHHHHHHHHIIIII--HHHHHHHHH-HHHHTSTT----HHHHHHHHHHHHHH--HHHHHHHHHHHHHHHTT-GGGGSHHHHHHTTTSPTT--

pLDDT: mean 80.01, std 19.63, range [26.73, 96.12]

Radius of gyration: 36.63 Å; chains: 1; bounding box: 102×74×117 Å

Organism: NCBI:txid75947

Sequence (326 aa):
MSNNTHNVMGANSSPSVSTKGVRGLIDHYMEIPLDDDQGTITVEKMTPAKAKEHRNRVCLDIGRCFYENGMPFNIASSPAFVNMVRSIGNYGRDLKPPSAHELGTWILKEEVKTTTTFVDDIKATWKQTGVSLLSDESMYELKQPLQQMFVSTEWSNCAWAKKSDGIAVKKIVMDEVYFWPSVVYSMKTTRPLVHVLRLVDGEKELAMAYIYGAMDECKEKIAKNFDGDVGSYKEIWDIIDEKWENQMHRGLHAAAYFLNSRYRWSPDVSRHPEIKMGLYRCMERLLDQETNEKVDSQLDEFKYKRGLFGYNAALTSYLKRPPGIN